Protein AF-A0A0D9V234-F1 (afdb_monomer)

Sequence (247 aa):
MKGPVEVTFLKTSDADDSDDDWCHWHWCPRREAVLCIGGDLALVDVTIPGDDLDTKPWFRQIAPLYRSHRLRAPLVVGLVALRGSAPHDWNMWRRARGLPRRRGNPIRCVAICIGGTHALVYQPEFYQSKYTGGALPFWKDNKLSPLRAFLANRRVTVACVGAREAAEKLAVEWGVDVARPAELTDLFARAFGKEAGVDAAKPLEEPERDRRPYLEKSDWKYAARDAYLCFEIAARCFQKLGVPVGN

Radius of gyration: 18.26 Å; Cα contacts (8 Å, |Δi|>4): 466; chains: 1; bounding box: 52×37×44 Å

Organism: NCBI:txid77586

Nearest PDB structures (foldseek):
  2fbv-assembly1_A  TM=6.750E-01  e=2.030E-06  Homo sapiens
  2e6m-assembly1_A  TM=6.463E-01  e=1.426E-05  Mus musculus
  1vk0-assembly1_C  TM=7.178E-01  e=1.064E-04  Arabidopsis thaliana
  6vdc-assembly1_A  TM=5.780E-01  e=9.534E-04  Mycolicibacterium smegmatis
  7r0t-assembly1_A  TM=4.017E-01  e=2.557E-02  Thermus phage TSP4

Mean predicted aligned error: 11.52 Å

Solvent-accessible surface area (backbone atoms only — not comparable to full-atom values): 13764 Å² total; per-residue (Å²): 141,92,60,70,73,47,73,48,69,58,82,60,97,84,67,83,89,68,93,70,81,94,82,78,94,83,80,56,74,66,41,50,26,40,37,34,39,41,96,87,70,45,60,28,45,31,39,37,47,58,48,60,79,52,45,53,63,54,56,58,71,51,44,62,59,49,64,73,32,45,78,88,26,30,25,50,25,3,41,28,76,41,41,27,47,47,55,78,49,63,38,97,88,49,73,29,86,52,64,23,75,42,87,88,32,47,76,54,34,39,13,41,10,57,49,93,35,43,29,39,43,47,62,79,66,57,45,48,95,69,46,81,78,62,55,57,43,50,43,93,84,58,58,56,60,66,58,32,56,51,40,46,28,70,25,34,34,40,20,14,82,60,17,65,64,53,33,54,47,32,32,53,28,69,70,26,50,54,56,33,59,33,44,41,42,60,44,39,18,71,40,68,78,42,84,46,61,78,64,82,60,69,73,69,73,70,68,78,76,54,56,59,68,67,87,50,76,68,52,52,53,51,32,42,52,51,2,41,50,29,20,55,54,46,51,53,24,35,54,64,63,72,41,62,71,46,120

Foldseek 3Di:
DDFDKDKAWPPPPPDDPDPDDDDDPDDDAWIWMWIDDGPPDATATETEHPALVSCVVVLVVCVVQLVPFDLQAAQEKFKDFFFFAQLVLPDVVRLSPDQRRDLQGAGQWMKIGRDDHYIYIDGFAADSVPPPGWATHGDPPRCCVSVQVVQLDSSYAYFDAVQVSVQVRCCTHVVHHRNHYDHLQVLLCVLPVDRPPPPVPPPPPSPPRPSHRDDDPVNSSVRNVRRNVRRVSNCNSCVSVVRNHGD

Secondary structure (DSSP, 8-state):
----EEEEE---TT-------S---S----EEEEEEETTTTEEEEEEE-SSGGGHHHHHHHHHHHHHH--TTSPEEEEEEEEE---GGG-BTTB---S-TT-TTSPEEEEEEEEETTEEEEE---B-GGG--SSS--B-TT---HHHHHHHT-TTEEEEETTHHHHHHHHHHHH----SSEEEHHHHHHHHHSS-------S----STT---SS--HHHHHHHHHHHHHHHHHHHHHHHHTTPPPB-

Structure (mmCIF, N/CA/C/O backbone):
data_AF-A0A0D9V234-F1
#
_entry.id   AF-A0A0D9V234-F1
#
loop_
_atom_site.group_PDB
_atom_site.id
_atom_site.type_symbol
_atom_site.label_atom_id
_atom_site.label_alt_id
_atom_site.label_comp_id
_atom_site.label_asym_id
_atom_site.label_entity_id
_atom_site.label_seq_id
_atom_site.pdbx_PDB_ins_code
_atom_site.Cartn_x
_atom_site.Cartn_y
_atom_site.Cartn_z
_atom_site.occupancy
_atom_site.B_iso_or_equiv
_atom_site.auth_seq_id
_atom_site.auth_comp_id
_atom_site.auth_asym_id
_atom_site.auth_atom_id
_atom_site.pdbx_PDB_model_num
ATOM 1 N N . MET A 1 1 ? -9.914 20.540 2.805 1.00 41.78 1 MET A N 1
ATOM 2 C CA . MET A 1 1 ? -8.564 20.344 3.378 1.00 41.78 1 MET A CA 1
ATOM 3 C C . MET A 1 1 ? -7.676 21.487 2.894 1.00 41.78 1 MET A C 1
ATOM 5 O O . MET A 1 1 ? -7.526 21.613 1.688 1.00 41.78 1 MET A O 1
ATOM 9 N N . LYS A 1 2 ? -7.194 22.372 3.780 1.00 30.30 2 LYS A N 1
ATOM 10 C CA . LYS A 1 2 ? -6.401 23.577 3.433 1.00 30.30 2 LYS A CA 1
ATOM 11 C C . LYS A 1 2 ? -5.277 23.833 4.460 1.00 30.30 2 LYS A C 1
ATOM 13 O O . LYS A 1 2 ? -5.183 24.922 5.007 1.00 30.30 2 LYS A O 1
ATOM 18 N N . GLY A 1 3 ? -4.480 22.816 4.780 1.00 41.16 3 GLY A N 1
ATOM 19 C CA . GLY A 1 3 ? -3.274 22.975 5.606 1.00 41.16 3 GLY A CA 1
ATOM 20 C C . GLY A 1 3 ? -2.029 22.595 4.800 1.00 41.16 3 GLY A C 1
ATOM 21 O O . GLY A 1 3 ? -2.148 21.705 3.950 1.00 41.16 3 GLY A O 1
ATOM 22 N N . PRO A 1 4 ? -0.874 23.252 5.009 1.00 53.59 4 PRO A N 1
ATOM 23 C CA . PRO A 1 4 ? 0.366 22.874 4.343 1.00 53.59 4 PRO A CA 1
ATOM 24 C C . PRO A 1 4 ? 0.799 21.464 4.773 1.00 53.59 4 PRO A C 1
ATOM 26 O O . PRO A 1 4 ? 0.558 21.031 5.900 1.00 53.59 4 PRO A O 1
ATOM 29 N N . VAL A 1 5 ? 1.382 20.728 3.829 1.00 55.56 5 VAL A N 1
ATOM 30 C CA . VAL A 1 5 ? 2.020 19.431 4.067 1.00 55.56 5 VAL A CA 1
ATOM 31 C C . VAL A 1 5 ? 3.514 19.693 4.047 1.00 55.56 5 VAL A C 1
ATOM 33 O O . VAL A 1 5 ? 4.051 20.072 3.005 1.00 55.56 5 VAL A O 1
ATOM 36 N N . GLU A 1 6 ? 4.172 19.507 5.181 1.00 59.06 6 GLU A N 1
ATOM 37 C CA . GLU A 1 6 ? 5.608 19.731 5.318 1.00 59.06 6 GLU A CA 1
ATOM 38 C C . GLU A 1 6 ? 6.310 18.388 5.469 1.00 59.06 6 GLU A C 1
ATOM 40 O O . GLU A 1 6 ? 5.803 17.474 6.110 1.00 59.06 6 GLU A O 1
ATOM 45 N N . VAL A 1 7 ? 7.463 18.228 4.823 1.00 54.78 7 VAL A N 1
ATOM 46 C CA . VAL A 1 7 ? 8.253 16.999 4.941 1.00 54.78 7 VAL A CA 1
ATOM 47 C C . VAL A 1 7 ? 9.680 17.371 5.221 1.00 54.78 7 VAL A C 1
ATOM 49 O O . VAL A 1 7 ? 10.337 17.975 4.368 1.00 54.78 7 VAL A O 1
ATOM 52 N N . THR A 1 8 ? 10.139 16.931 6.379 1.00 59.41 8 THR A N 1
ATOM 53 C CA . THR A 1 8 ? 11.499 17.117 6.849 1.00 59.41 8 THR A CA 1
ATOM 54 C C . THR A 1 8 ? 12.220 15.790 6.696 1.00 59.41 8 THR A C 1
ATOM 56 O O . THR A 1 8 ? 11.860 14.796 7.323 1.00 59.41 8 THR A O 1
ATOM 59 N N . PHE A 1 9 ? 13.224 15.746 5.827 1.00 58.31 9 PHE A N 1
ATOM 60 C CA . PHE A 1 9 ? 14.118 14.594 5.764 1.00 58.31 9 PHE A CA 1
ATOM 61 C C . PHE A 1 9 ? 15.033 14.640 6.983 1.00 58.31 9 PHE A C 1
ATOM 63 O O . PHE A 1 9 ? 15.602 15.692 7.281 1.00 58.31 9 PHE A O 1
ATOM 70 N N . LEU A 1 10 ? 15.168 13.524 7.695 1.00 53.34 10 LEU A N 1
ATOM 71 C CA . LEU A 1 10 ? 16.152 13.443 8.763 1.00 53.34 10 LEU A CA 1
ATOM 72 C C . LEU A 1 10 ? 17.533 13.458 8.103 1.00 53.34 10 LEU A C 1
ATOM 74 O O . LEU A 1 10 ? 17.795 12.670 7.192 1.00 53.34 10 LEU A O 1
ATOM 78 N N . LYS A 1 11 ? 18.407 14.375 8.535 1.00 47.06 11 LYS A N 1
ATOM 79 C CA . LYS A 1 11 ? 19.819 14.339 8.147 1.00 47.06 11 LYS A CA 1
ATOM 80 C C . LYS A 1 11 ? 20.405 13.031 8.666 1.00 47.06 11 LYS A C 1
ATOM 82 O O . LYS A 1 11 ? 20.672 12.896 9.856 1.00 47.06 11 LYS A O 1
ATOM 87 N N . THR A 1 12 ? 20.599 12.064 7.777 1.00 44.38 12 THR A N 1
ATOM 88 C CA . THR A 1 12 ? 21.568 10.996 8.014 1.00 44.38 12 THR A CA 1
ATOM 89 C C . THR A 1 12 ? 22.931 11.669 8.080 1.00 44.38 12 THR A C 1
ATOM 91 O O . THR A 1 12 ? 23.263 12.429 7.174 1.00 44.38 12 THR A O 1
ATOM 94 N N . SER A 1 13 ? 23.679 11.432 9.153 1.00 41.62 13 SER A N 1
AT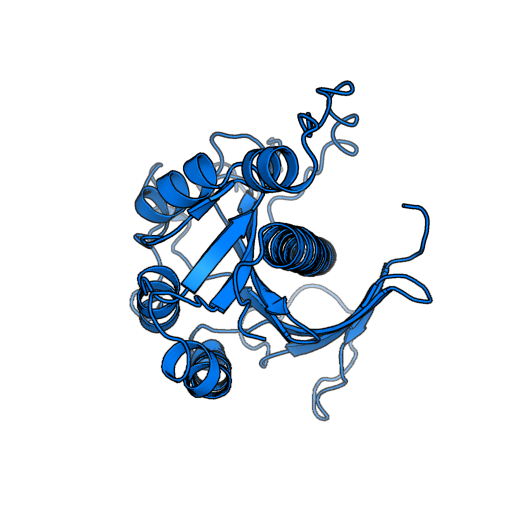OM 95 C CA . SER A 1 13 ? 24.895 12.151 9.566 1.00 41.62 13 SER A CA 1
ATOM 96 C C . SER A 1 13 ? 26.051 12.211 8.557 1.00 41.62 13 SER A C 1
ATOM 98 O O . SER A 1 13 ? 27.073 12.791 8.890 1.00 41.62 13 SER A O 1
ATOM 100 N N . ASP A 1 14 ? 25.904 11.682 7.341 1.00 42.94 14 ASP A N 1
ATOM 101 C CA . ASP A 1 14 ? 26.999 11.502 6.381 1.00 42.94 14 ASP A CA 1
ATOM 102 C C . ASP A 1 14 ? 26.618 11.837 4.922 1.00 42.94 14 ASP A C 1
ATOM 104 O O . ASP A 1 14 ? 27.239 11.333 3.989 1.00 42.94 14 ASP A O 1
ATOM 108 N N . ALA A 1 15 ? 25.588 12.656 4.683 1.00 45.19 15 ALA A N 1
ATOM 109 C CA . ALA A 1 15 ? 25.256 13.120 3.331 1.00 45.19 15 ALA A CA 1
ATOM 110 C C . ALA A 1 15 ? 25.407 14.643 3.238 1.00 45.19 15 ALA A C 1
ATOM 112 O O . ALA A 1 15 ? 24.549 15.379 3.725 1.00 45.19 15 ALA A O 1
ATOM 113 N N . ASP A 1 16 ? 26.510 15.086 2.630 1.00 38.22 16 ASP A N 1
ATOM 114 C CA . ASP A 1 16 ? 26.761 16.483 2.274 1.00 38.22 16 ASP A CA 1
ATOM 115 C C . ASP A 1 16 ? 25.589 17.060 1.462 1.00 38.22 16 ASP A C 1
ATOM 117 O O . ASP A 1 16 ? 25.159 16.497 0.451 1.00 38.22 16 ASP A O 1
ATOM 121 N N . ASP A 1 17 ? 25.081 18.203 1.926 1.00 41.44 17 ASP A N 1
ATOM 122 C CA . ASP A 1 17 ? 24.087 19.037 1.249 1.00 41.44 17 ASP A CA 1
ATOM 123 C C . ASP A 1 17 ? 24.755 19.786 0.079 1.00 41.44 17 ASP A C 1
ATOM 125 O O . ASP A 1 17 ? 24.967 20.997 0.146 1.00 41.44 17 ASP A O 1
ATOM 129 N N . SER A 1 18 ? 25.110 19.092 -1.004 1.00 40.00 18 SER A N 1
ATOM 130 C CA . SER A 1 18 ? 25.348 19.775 -2.279 1.00 40.00 18 SER A CA 1
ATOM 131 C C . SER A 1 18 ? 24.066 19.745 -3.108 1.00 40.00 18 SER A C 1
ATOM 133 O O . SER A 1 18 ? 23.728 18.731 -3.721 1.00 40.00 18 SER A O 1
ATOM 135 N N . ASP A 1 19 ? 23.373 20.882 -3.145 1.00 41.53 19 ASP A N 1
ATOM 136 C CA . ASP A 1 19 ? 22.251 21.190 -4.048 1.00 41.53 19 ASP A CA 1
ATOM 137 C C . ASP A 1 19 ? 22.680 21.308 -5.536 1.00 41.53 19 ASP A C 1
ATOM 139 O O . ASP A 1 19 ? 21.904 21.759 -6.378 1.00 41.53 19 ASP A O 1
ATOM 143 N N . ASP A 1 20 ? 23.885 20.846 -5.888 1.00 35.97 20 ASP A N 1
ATOM 144 C CA . ASP A 1 20 ? 24.448 20.900 -7.235 1.00 35.97 20 ASP A CA 1
ATOM 145 C C . ASP A 1 20 ? 24.294 19.564 -7.990 1.00 35.97 20 ASP A C 1
ATOM 147 O O . ASP A 1 20 ? 24.961 18.562 -7.739 1.00 35.97 20 ASP A O 1
ATOM 151 N N . ASP A 1 21 ? 23.358 19.586 -8.936 1.00 40.69 21 ASP A N 1
ATOM 152 C CA . ASP A 1 21 ? 23.574 19.287 -10.354 1.00 40.69 21 ASP A CA 1
ATOM 153 C C . ASP A 1 21 ? 24.344 17.992 -10.780 1.00 40.69 21 ASP A C 1
ATOM 155 O O . ASP A 1 21 ? 25.563 17.850 -10.726 1.00 40.69 21 ASP A O 1
ATOM 159 N N . TRP A 1 22 ? 23.572 17.092 -11.405 1.00 32.69 22 TRP A N 1
ATOM 160 C CA . TRP A 1 22 ? 23.912 16.206 -12.542 1.00 32.69 22 TRP A CA 1
ATOM 161 C C . TRP A 1 22 ? 24.705 14.893 -12.427 1.00 32.69 22 TRP A C 1
ATOM 163 O O . TRP A 1 22 ? 24.620 14.136 -13.396 1.00 32.69 22 TRP A O 1
ATOM 173 N N . CYS A 1 23 ? 25.356 14.491 -11.331 1.00 31.52 23 CYS A N 1
ATOM 174 C CA . CYS A 1 23 ? 26.174 13.254 -11.368 1.00 31.52 23 CYS A CA 1
ATOM 175 C C . CYS A 1 23 ? 26.194 12.407 -10.076 1.00 31.52 23 CYS A C 1
ATOM 177 O O . CYS A 1 23 ? 27.249 12.242 -9.482 1.00 31.52 23 CYS A O 1
ATOM 179 N N . HIS A 1 24 ? 25.086 11.769 -9.671 1.00 28.17 24 HIS A N 1
ATOM 180 C CA . HIS A 1 24 ? 25.124 10.698 -8.647 1.00 28.17 24 HIS A CA 1
ATOM 181 C C . HIS A 1 24 ? 24.126 9.559 -8.919 1.00 28.17 24 HIS A C 1
ATOM 183 O O . HIS A 1 24 ? 23.305 9.175 -8.088 1.00 28.17 24 HIS A O 1
ATOM 189 N N . TRP A 1 25 ? 24.220 8.961 -10.105 1.00 33.44 25 TRP A N 1
ATOM 190 C CA . TRP A 1 25 ? 23.730 7.600 -10.317 1.00 33.44 25 TRP A CA 1
ATOM 191 C C . TRP A 1 25 ? 24.673 6.645 -9.571 1.00 33.44 25 TRP A C 1
ATOM 193 O O . TRP A 1 25 ? 25.708 6.313 -10.134 1.00 33.44 25 TRP A O 1
ATOM 203 N N . HIS A 1 26 ? 24.399 6.292 -8.303 1.00 33.06 26 HIS A N 1
ATOM 204 C CA . HIS A 1 26 ? 24.561 4.908 -7.804 1.00 33.06 26 HIS A CA 1
ATOM 205 C C . HIS A 1 26 ? 24.398 4.658 -6.299 1.00 33.06 26 HIS A C 1
ATOM 207 O O . HIS A 1 26 ? 24.274 3.493 -5.943 1.00 33.06 26 HIS A O 1
ATOM 213 N N . TRP A 1 27 ? 24.365 5.644 -5.405 1.00 32.56 27 TRP A N 1
ATOM 214 C CA . TRP A 1 27 ? 24.265 5.345 -3.968 1.00 32.56 27 TRP A CA 1
ATOM 215 C C . TRP A 1 27 ? 23.450 6.416 -3.246 1.00 32.56 27 TRP A C 1
ATOM 217 O O . TRP A 1 27 ? 23.939 7.507 -2.974 1.00 32.56 27 TRP A O 1
ATOM 227 N N . CYS A 1 28 ? 22.190 6.114 -2.940 1.00 40.59 28 CYS A N 1
ATOM 228 C CA . CYS A 1 2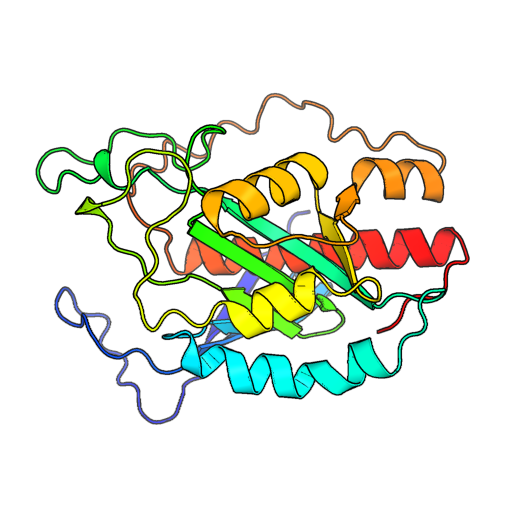8 ? 21.418 6.870 -1.959 1.00 40.59 28 CYS A CA 1
ATOM 229 C C . CYS A 1 28 ? 21.124 5.929 -0.786 1.00 40.59 28 CYS A C 1
ATOM 231 O O . CYS A 1 28 ? 20.436 4.935 -1.006 1.00 40.59 28 CYS A O 1
ATOM 233 N N . PRO A 1 29 ? 21.620 6.195 0.436 1.00 49.53 29 PRO A N 1
ATOM 234 C CA . PRO A 1 29 ? 21.228 5.405 1.596 1.00 49.53 29 PRO A CA 1
ATOM 235 C C . PRO A 1 29 ? 19.719 5.540 1.842 1.00 49.53 29 PRO A C 1
ATOM 237 O O . PRO A 1 29 ? 19.111 6.549 1.467 1.00 49.53 29 PRO A O 1
ATOM 240 N N . ARG A 1 30 ? 19.123 4.530 2.493 1.00 54.44 30 ARG A N 1
ATOM 241 C CA . ARG A 1 30 ? 17.760 4.575 3.047 1.00 54.44 30 ARG A CA 1
ATOM 242 C C . ARG A 1 30 ? 17.488 5.952 3.659 1.00 54.44 30 ARG A C 1
ATOM 244 O O . ARG A 1 30 ? 18.174 6.356 4.596 1.00 54.44 30 ARG A O 1
ATOM 251 N N . ARG A 1 31 ? 16.476 6.658 3.150 1.00 65.19 31 ARG A N 1
ATOM 252 C CA . ARG A 1 31 ? 16.058 7.955 3.692 1.00 65.19 31 ARG A CA 1
ATOM 253 C C . ARG A 1 31 ? 14.886 7.757 4.636 1.00 65.19 31 ARG A C 1
ATOM 255 O O . ARG A 1 31 ? 13.866 7.182 4.255 1.00 65.19 31 ARG A O 1
ATOM 262 N N . GLU A 1 32 ? 15.041 8.253 5.853 1.00 68.19 32 GLU A N 1
ATOM 263 C CA . GLU A 1 32 ? 13.957 8.389 6.820 1.00 68.19 32 GLU A CA 1
ATOM 264 C C . GLU A 1 32 ? 13.527 9.862 6.827 1.00 68.19 32 GLU A C 1
ATOM 266 O O . GLU A 1 32 ? 14.352 10.775 6.909 1.00 68.19 32 GLU A O 1
ATOM 271 N N . ALA A 1 33 ? 12.237 10.108 6.635 1.00 66.25 33 ALA A N 1
ATOM 272 C CA . ALA A 1 33 ? 11.672 11.449 6.589 1.00 66.25 33 ALA A CA 1
ATOM 273 C C . ALA A 1 33 ? 10.451 11.522 7.488 1.00 66.25 33 ALA A C 1
ATOM 275 O O . ALA A 1 33 ? 9.666 10.586 7.522 1.00 66.25 33 ALA A O 1
ATOM 276 N N . VAL A 1 34 ? 10.253 12.649 8.155 1.00 70.62 34 VAL A N 1
ATOM 277 C CA . VAL A 1 34 ? 9.032 12.916 8.907 1.00 70.62 34 VAL A CA 1
ATOM 278 C C . VAL A 1 34 ? 8.121 13.771 8.035 1.00 70.62 34 VAL A C 1
ATOM 280 O O . VAL A 1 34 ? 8.478 14.876 7.620 1.00 70.62 34 VAL A O 1
ATOM 283 N N . LEU A 1 35 ? 6.950 13.234 7.712 1.00 71.31 35 LEU A N 1
ATOM 284 C CA . LEU A 1 35 ? 5.870 13.908 7.009 1.00 71.31 35 LEU A CA 1
ATOM 285 C C . LEU A 1 35 ? 4.904 14.499 8.040 1.00 71.31 35 LEU A C 1
ATOM 287 O O . LEU A 1 35 ? 4.198 13.769 8.733 1.00 71.31 35 LEU A O 1
ATOM 291 N N . CYS A 1 36 ? 4.867 15.825 8.105 1.00 67.75 36 CYS A N 1
ATOM 292 C CA . CYS A 1 36 ? 3.910 16.607 8.870 1.00 67.75 36 CYS A CA 1
ATOM 293 C C . CYS A 1 36 ? 2.681 16.870 7.996 1.00 67.75 36 CYS A C 1
ATOM 295 O O . CYS A 1 36 ? 2.734 17.584 6.987 1.00 67.75 36 CYS A O 1
ATOM 297 N N . ILE A 1 37 ? 1.553 16.280 8.369 1.00 68.50 37 ILE A N 1
ATOM 298 C CA . ILE A 1 37 ? 0.280 16.474 7.684 1.00 68.50 37 ILE A CA 1
ATOM 299 C C . ILE A 1 37 ? -0.509 17.465 8.526 1.00 68.50 37 ILE A C 1
ATOM 301 O O . ILE A 1 37 ? -0.933 17.094 9.611 1.00 68.50 37 ILE A O 1
ATOM 305 N N . GLY A 1 38 ? -0.709 18.696 8.034 1.00 64.81 38 GLY A N 1
ATOM 306 C CA . GLY A 1 38 ? -1.459 19.749 8.734 1.00 64.81 38 GLY A CA 1
ATOM 307 C C . GLY A 1 38 ? -0.902 20.123 10.119 1.00 64.81 38 GLY A C 1
ATOM 308 O O . GLY A 1 38 ? 0.056 19.532 10.598 1.00 64.81 38 GLY A O 1
ATOM 309 N N . GLY A 1 39 ? -1.511 21.117 10.776 1.00 58.88 39 GLY A N 1
ATOM 310 C CA . GLY A 1 39 ? -1.114 21.514 12.138 1.00 58.88 39 GLY A CA 1
ATOM 311 C C . GLY A 1 39 ? -1.494 20.488 13.216 1.00 58.88 39 GLY A C 1
ATOM 312 O O . GLY A 1 39 ? -0.733 20.285 14.152 1.00 58.88 39 GLY A O 1
ATOM 313 N N . ASP A 1 40 ? -2.626 19.795 13.033 1.00 58.06 40 ASP A N 1
ATOM 314 C CA . ASP A 1 40 ? -3.232 18.918 14.052 1.00 58.06 40 ASP A CA 1
ATOM 315 C C . ASP A 1 40 ? -3.398 17.454 13.592 1.00 58.06 40 ASP A C 1
ATOM 317 O O . ASP A 1 40 ? -4.078 16.669 14.250 1.00 58.06 40 ASP A O 1
ATOM 321 N N . LEU A 1 41 ? -2.887 17.093 12.408 1.00 59.41 41 LEU A N 1
ATOM 322 C CA . LEU A 1 41 ? -3.310 15.877 11.700 1.00 59.41 41 LEU A CA 1
ATOM 323 C C . LEU A 1 41 ? -2.385 14.679 11.981 1.00 59.41 41 LEU A C 1
ATOM 325 O O . LEU A 1 41 ? -2.889 13.691 12.504 1.00 59.41 41 LEU A O 1
ATOM 329 N N . ALA A 1 42 ? -1.078 14.739 11.677 1.00 69.62 42 ALA A N 1
ATOM 330 C CA . ALA A 1 42 ? -0.114 13.702 12.097 1.00 69.62 42 ALA A CA 1
ATOM 331 C C . ALA A 1 42 ? 1.356 14.010 11.765 1.00 69.62 42 ALA A C 1
ATOM 333 O O . ALA A 1 42 ? 1.652 14.711 10.795 1.00 69.62 42 ALA A O 1
ATOM 334 N N . LEU A 1 43 ? 2.259 13.369 12.518 1.00 76.19 43 LEU A N 1
ATOM 335 C CA . LEU A 1 43 ? 3.652 13.118 12.139 1.00 76.19 43 LEU A CA 1
ATOM 336 C C . LEU A 1 43 ? 3.779 11.677 11.631 1.00 76.19 43 LEU A C 1
ATOM 338 O O . LEU A 1 43 ? 3.358 10.743 12.311 1.00 76.19 43 LEU A O 1
ATOM 342 N N . VAL A 1 44 ? 4.352 11.494 10.443 1.00 77.31 44 VAL A N 1
ATOM 343 C CA . VAL A 1 44 ? 4.526 10.177 9.817 1.00 77.31 44 VAL A CA 1
ATOM 344 C C . VAL A 1 44 ? 5.991 9.964 9.444 1.00 77.31 44 VAL A C 1
ATOM 346 O O . VAL A 1 44 ? 6.504 10.633 8.557 1.00 77.31 44 VAL A O 1
ATOM 349 N N . ASP A 1 45 ? 6.641 8.998 10.075 1.00 81.06 45 ASP A N 1
ATOM 350 C CA . ASP A 1 45 ? 7.916 8.408 9.685 1.00 81.06 45 ASP A CA 1
ATOM 351 C C . ASP A 1 45 ? 7.766 7.652 8.357 1.00 81.06 45 ASP A C 1
ATOM 353 O O . ASP A 1 45 ? 7.154 6.585 8.243 1.00 81.06 45 ASP A O 1
ATOM 357 N N . VAL A 1 46 ? 8.344 8.228 7.314 1.00 79.25 46 VAL A N 1
ATOM 358 C CA . VAL A 1 46 ? 8.373 7.715 5.953 1.00 79.25 46 VAL A CA 1
ATOM 359 C C . VAL A 1 46 ? 9.741 7.104 5.688 1.00 79.25 46 VAL A C 1
ATOM 361 O O . VAL A 1 46 ? 10.759 7.794 5.677 1.00 79.25 46 VAL A O 1
ATOM 364 N N . THR A 1 47 ? 9.764 5.804 5.412 1.00 81.31 47 THR A N 1
ATOM 365 C CA . THR A 1 47 ? 10.937 5.128 4.858 1.00 81.31 47 THR A CA 1
ATOM 366 C C . THR A 1 47 ? 10.888 5.182 3.333 1.00 81.31 47 THR A C 1
ATOM 368 O O . THR A 1 47 ? 9.937 4.689 2.720 1.00 81.31 47 THR A O 1
ATOM 371 N N . ILE A 1 48 ? 11.935 5.738 2.724 1.00 78.81 48 ILE A N 1
ATOM 372 C CA . ILE A 1 48 ? 12.175 5.722 1.278 1.00 78.81 48 ILE A CA 1
ATOM 373 C C . ILE A 1 48 ? 13.469 4.924 1.042 1.00 78.81 48 ILE A C 1
ATOM 375 O O . ILE A 1 48 ? 14.562 5.444 1.287 1.00 78.81 48 ILE A O 1
ATOM 379 N N . PRO A 1 49 ? 13.364 3.643 0.657 1.00 69.56 49 PRO A N 1
ATOM 380 C CA . PRO A 1 49 ? 14.514 2.789 0.408 1.00 69.56 49 PRO A CA 1
ATOM 381 C C . PRO A 1 49 ? 15.256 3.261 -0.850 1.00 69.56 49 PRO A C 1
ATOM 383 O O . PRO A 1 49 ? 14.617 3.642 -1.832 1.00 69.56 49 PRO A O 1
ATOM 386 N N . GLY A 1 50 ? 16.591 3.247 -0.807 1.00 63.03 50 GLY A N 1
ATOM 387 C CA . GLY A 1 50 ? 17.422 3.498 -1.986 1.00 63.03 50 GLY A CA 1
ATOM 388 C C . GLY A 1 50 ? 17.547 2.256 -2.866 1.00 63.03 50 GLY A C 1
ATOM 389 O O . GLY A 1 50 ? 17.591 2.375 -4.084 1.00 63.03 50 GLY A O 1
ATOM 390 N N . ASP A 1 51 ? 17.527 1.079 -2.239 1.00 64.38 51 ASP A N 1
ATOM 391 C CA . ASP A 1 51 ? 17.468 -0.235 -2.883 1.00 64.38 51 ASP A CA 1
ATOM 392 C C . ASP A 1 51 ? 16.520 -1.173 -2.111 1.00 64.38 51 ASP A C 1
ATOM 394 O O . ASP A 1 51 ? 16.186 -0.972 -0.941 1.00 64.38 51 ASP A O 1
ATOM 398 N N . ASP A 1 52 ? 16.101 -2.262 -2.738 1.00 66.31 52 ASP A N 1
ATOM 399 C CA . ASP A 1 52 ? 15.260 -3.294 -2.148 1.00 66.31 52 ASP A CA 1
ATOM 400 C C . ASP A 1 52 ? 15.831 -3.897 -0.867 1.00 66.31 52 ASP A C 1
ATOM 402 O O . ASP A 1 52 ? 15.072 -4.345 0.000 1.00 66.31 52 ASP A O 1
ATOM 406 N N . LEU A 1 53 ? 17.158 -3.932 -0.716 1.00 64.38 53 LEU A N 1
ATOM 407 C CA . LEU A 1 53 ? 17.794 -4.395 0.515 1.00 64.38 53 LEU A CA 1
ATOM 408 C C . LEU A 1 53 ? 17.386 -3.550 1.731 1.00 64.38 53 LEU A C 1
ATOM 410 O O . LEU A 1 53 ? 17.234 -4.114 2.822 1.00 64.38 53 LEU A O 1
ATOM 414 N N . ASP A 1 54 ? 17.086 -2.267 1.526 1.00 69.81 54 ASP A N 1
ATOM 415 C CA . ASP A 1 54 ? 16.649 -1.328 2.562 1.00 69.81 54 ASP A CA 1
ATOM 416 C C . ASP A 1 54 ? 15.201 -1.559 3.009 1.00 69.81 54 ASP A C 1
ATOM 418 O O . ASP A 1 54 ? 14.777 -1.058 4.052 1.00 69.81 54 ASP A O 1
ATOM 422 N N . THR A 1 55 ? 14.424 -2.354 2.264 1.00 74.44 55 THR A N 1
ATOM 423 C CA . THR A 1 55 ? 13.046 -2.695 2.652 1.00 74.44 55 THR A CA 1
ATOM 424 C C . THR A 1 55 ? 12.994 -3.774 3.730 1.00 74.44 55 THR A C 1
ATOM 426 O O . THR A 1 55 ? 12.042 -3.838 4.511 1.00 74.44 55 THR A O 1
ATOM 429 N N . LYS A 1 56 ? 14.017 -4.637 3.819 1.00 77.69 56 LYS A N 1
ATOM 430 C CA . LYS A 1 56 ? 14.018 -5.773 4.755 1.00 77.69 56 LYS A CA 1
ATOM 431 C C . LYS A 1 56 ? 13.929 -5.341 6.221 1.00 77.69 56 LYS A C 1
ATOM 433 O O . LYS A 1 56 ? 13.147 -5.966 6.939 1.00 77.69 56 LYS A O 1
ATOM 438 N N . PRO A 1 57 ? 14.691 -4.336 6.703 1.00 78.31 57 PRO A N 1
ATOM 439 C CA . PRO A 1 57 ? 14.542 -3.835 8.067 1.00 78.31 57 PRO A CA 1
ATOM 440 C C . PRO A 1 57 ? 13.119 -3.357 8.354 1.00 78.31 57 PRO A C 1
ATOM 442 O O . PRO A 1 57 ? 12.553 -3.748 9.371 1.00 78.31 57 PRO A O 1
ATOM 445 N N . TRP A 1 58 ? 12.509 -2.621 7.421 1.00 83.50 58 TRP A N 1
ATOM 446 C CA . TRP A 1 58 ? 11.141 -2.128 7.567 1.00 83.50 58 TRP A CA 1
ATOM 447 C C . TRP A 1 58 ? 10.134 -3.281 7.697 1.00 83.50 58 TRP A C 1
ATOM 449 O O . TRP A 1 58 ? 9.403 -3.364 8.682 1.00 83.50 58 TRP A O 1
ATOM 459 N N . PHE A 1 59 ? 10.171 -4.263 6.786 1.00 84.38 59 PHE A N 1
ATOM 460 C CA . PHE A 1 59 ? 9.290 -5.437 6.860 1.00 84.38 59 PHE A CA 1
ATOM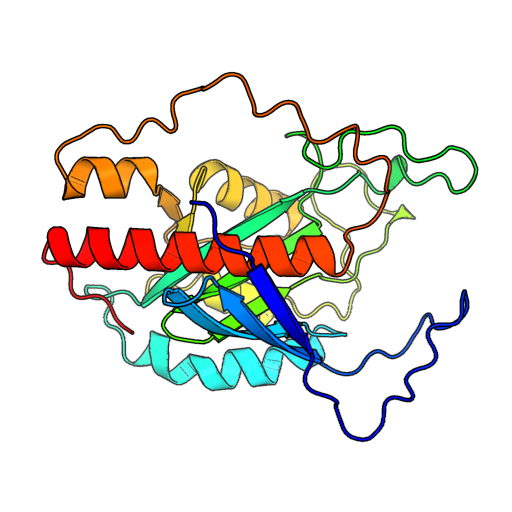 461 C C . PHE A 1 59 ? 9.517 -6.294 8.112 1.00 84.38 59 PHE A C 1
ATOM 463 O O . PHE A 1 59 ? 8.574 -6.916 8.605 1.00 84.38 59 PHE A O 1
ATOM 470 N N . ARG A 1 60 ? 10.746 -6.340 8.646 1.00 83.56 60 ARG A N 1
ATOM 471 C CA . ARG A 1 60 ? 11.039 -7.004 9.927 1.00 83.56 60 ARG A CA 1
ATOM 472 C C . ARG A 1 60 ? 10.423 -6.258 11.107 1.00 83.56 60 ARG A C 1
ATOM 474 O O . ARG A 1 60 ? 9.878 -6.923 11.981 1.00 83.56 60 ARG A O 1
ATOM 481 N N . GLN A 1 61 ? 10.485 -4.926 11.121 1.00 81.25 61 GLN A N 1
ATOM 482 C CA . GLN A 1 61 ? 9.909 -4.098 12.187 1.00 81.25 61 GLN A CA 1
ATOM 483 C C . GLN A 1 61 ? 8.389 -4.255 12.273 1.00 81.25 61 GLN A C 1
ATOM 485 O O . GLN A 1 61 ? 7.851 -4.384 13.367 1.00 81.25 61 GLN A O 1
ATOM 490 N N . ILE A 1 62 ? 7.702 -4.332 11.131 1.00 81.25 62 ILE A N 1
ATOM 491 C CA . ILE A 1 62 ? 6.236 -4.454 11.094 1.00 81.25 62 ILE A CA 1
ATOM 492 C C . ILE A 1 62 ? 5.743 -5.908 11.184 1.00 81.25 62 ILE A C 1
ATOM 494 O O . ILE A 1 62 ? 4.548 -6.154 11.345 1.00 81.25 62 ILE A O 1
ATOM 498 N N . ALA A 1 63 ? 6.640 -6.898 11.076 1.00 80.25 63 ALA A N 1
ATOM 499 C CA . ALA A 1 63 ? 6.286 -8.317 11.126 1.00 80.25 63 ALA A CA 1
ATOM 500 C C . ALA A 1 63 ? 5.505 -8.738 12.383 1.00 80.25 63 ALA A C 1
ATOM 502 O O . ALA A 1 63 ? 4.564 -9.526 12.247 1.00 80.25 63 ALA A O 1
ATOM 503 N N . PRO A 1 64 ? 5.839 -8.255 13.595 1.00 78.50 64 PRO A N 1
ATOM 504 C CA . PRO A 1 64 ? 5.062 -8.546 14.794 1.00 78.50 64 PRO A CA 1
ATOM 505 C C . PRO A 1 64 ? 3.615 -8.046 14.710 1.00 78.50 64 PRO A C 1
ATOM 507 O O . PRO A 1 64 ? 2.728 -8.754 15.186 1.00 78.50 64 PRO A O 1
ATOM 510 N N . LEU A 1 65 ? 3.373 -6.901 14.054 1.00 73.75 65 LEU A N 1
ATOM 511 C CA . LEU A 1 65 ? 2.053 -6.268 13.959 1.00 73.75 65 LEU A CA 1
ATOM 512 C C . LEU A 1 65 ? 1.061 -7.204 13.264 1.00 73.75 65 LEU A C 1
ATOM 514 O O . LEU A 1 65 ? 0.128 -7.699 13.877 1.00 73.75 65 LEU A O 1
ATOM 518 N N . TYR A 1 66 ? 1.293 -7.604 12.014 1.00 71.06 66 TYR A N 1
ATOM 519 C CA . TYR A 1 66 ? 0.339 -8.492 11.326 1.00 71.06 66 TYR A CA 1
ATOM 520 C C . TYR A 1 66 ? 0.397 -9.967 11.775 1.00 71.06 66 TYR A C 1
ATOM 522 O O . TYR A 1 66 ? -0.483 -10.756 11.412 1.00 71.06 66 TYR A O 1
ATOM 530 N N . ARG A 1 67 ? 1.414 -10.384 12.548 1.00 70.50 67 ARG A N 1
ATOM 531 C CA . ARG A 1 67 ? 1.465 -11.731 13.151 1.00 70.50 67 ARG A CA 1
ATOM 532 C C . ARG A 1 67 ? 0.549 -11.857 14.363 1.00 70.50 67 ARG A C 1
ATOM 534 O O . ARG A 1 67 ? -0.039 -12.927 14.533 1.00 70.50 67 ARG A O 1
ATOM 541 N N . SER A 1 68 ? 0.424 -10.800 15.165 1.00 66.06 68 SER A N 1
ATOM 542 C CA . SER A 1 68 ? -0.467 -10.757 16.330 1.00 66.06 68 SER A CA 1
ATOM 543 C C . SER A 1 68 ? -1.945 -10.669 15.920 1.00 66.06 68 SER A C 1
ATOM 545 O O . SER A 1 68 ? -2.824 -11.148 16.643 1.00 66.06 68 SER A O 1
ATOM 547 N N . HIS A 1 69 ? -2.225 -10.151 14.720 1.00 63.56 69 HIS A N 1
ATOM 548 C CA . HIS A 1 69 ? -3.579 -10.055 14.187 1.00 63.56 69 HIS A CA 1
ATOM 549 C C . HIS A 1 69 ? -4.173 -11.400 13.759 1.00 63.56 69 HIS A C 1
ATOM 551 O O . HIS A 1 69 ? -3.561 -12.238 13.086 1.00 63.56 69 HIS A O 1
ATOM 557 N N . ARG A 1 70 ? -5.434 -11.602 14.153 1.00 62.53 70 ARG A N 1
ATOM 558 C 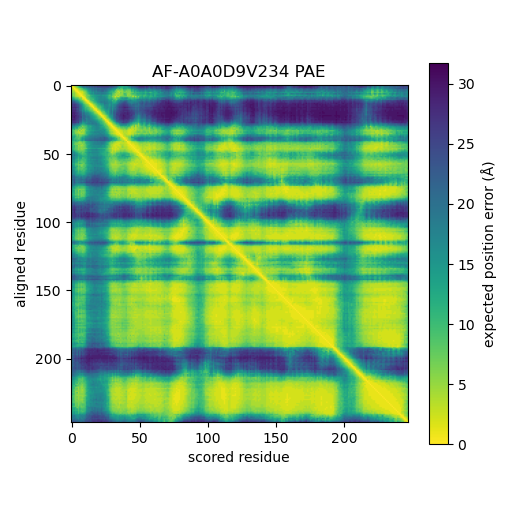CA . ARG A 1 70 ? -6.253 -12.758 13.769 1.00 62.53 70 ARG A CA 1
ATOM 559 C C . ARG A 1 70 ? -6.935 -12.470 12.432 1.00 62.53 70 ARG A C 1
ATOM 561 O O . ARG A 1 70 ? -7.225 -11.326 12.111 1.00 62.53 70 ARG A O 1
ATOM 568 N N . LEU A 1 71 ? -7.320 -13.511 11.690 1.00 59.41 71 LEU A N 1
ATOM 569 C CA . LEU A 1 71 ? -8.070 -13.361 10.426 1.00 59.41 71 LEU A CA 1
ATOM 570 C C . LEU A 1 71 ? -9.369 -12.534 10.567 1.00 59.41 71 LEU A C 1
ATOM 572 O O . LEU A 1 71 ? -9.812 -11.911 9.602 1.00 59.41 71 LEU A O 1
ATOM 576 N N . ARG A 1 72 ? -9.960 -12.522 11.771 1.00 57.50 72 ARG A N 1
ATOM 577 C CA . ARG A 1 72 ? -11.180 -11.776 12.126 1.00 57.50 72 ARG A CA 1
ATOM 578 C C . ARG A 1 72 ? -10.931 -10.331 12.601 1.00 57.50 72 ARG A C 1
ATOM 580 O O . ARG A 1 72 ? -11.899 -9.614 12.805 1.00 57.50 72 ARG A O 1
ATOM 587 N N . ALA A 1 73 ? -9.674 -9.923 12.772 1.00 65.38 73 ALA A N 1
ATOM 588 C CA . ALA A 1 73 ? -9.258 -8.577 13.173 1.00 65.38 73 ALA A CA 1
ATOM 589 C C . ALA A 1 73 ? -8.004 -8.194 12.368 1.00 65.38 73 ALA A C 1
ATOM 591 O O . ALA A 1 73 ? -6.899 -8.225 12.916 1.00 65.38 73 ALA A O 1
ATOM 592 N N . PRO A 1 74 ? -8.144 -8.006 11.042 1.00 69.94 74 PRO A N 1
ATOM 593 C CA . PRO A 1 74 ? -7.001 -7.798 10.167 1.00 69.94 74 PRO A CA 1
ATOM 594 C C . PRO A 1 74 ? -6.304 -6.465 10.462 1.00 69.94 74 PRO A C 1
ATOM 596 O O . PRO A 1 74 ? -6.948 -5.488 10.840 1.00 69.94 74 PRO A O 1
ATOM 599 N N . LEU A 1 75 ? -4.993 -6.431 10.220 1.00 83.69 75 LEU A N 1
ATOM 600 C CA . LEU A 1 75 ? -4.232 -5.188 10.139 1.00 83.69 75 LEU A CA 1
ATOM 601 C C . LEU A 1 75 ? -4.755 -4.389 8.945 1.00 83.69 75 LEU A C 1
ATOM 603 O O . LEU A 1 75 ? -4.829 -4.930 7.839 1.00 83.69 75 LEU A O 1
ATOM 607 N N . VAL A 1 76 ? -5.116 -3.130 9.157 1.00 87.88 76 VAL A N 1
ATOM 608 C CA . VAL A 1 76 ? -5.549 -2.239 8.077 1.00 87.88 76 VAL A CA 1
ATOM 609 C C . VAL A 1 76 ? -4.356 -1.410 7.640 1.00 87.88 76 VAL A C 1
ATOM 611 O O . VAL A 1 76 ? -3.653 -0.847 8.471 1.00 87.88 76 VAL A O 1
ATOM 614 N N . VAL A 1 77 ? -4.127 -1.336 6.333 1.00 91.44 77 VAL A N 1
ATOM 615 C CA . VAL A 1 77 ? -3.080 -0.496 5.752 1.00 91.44 77 VAL A CA 1
ATOM 616 C C . VAL A 1 77 ? -3.660 0.356 4.643 1.00 91.44 77 VAL A C 1
ATOM 618 O O . VAL A 1 77 ? -4.514 -0.102 3.888 1.00 91.44 77 VAL A O 1
ATOM 621 N N . GLY A 1 78 ? -3.193 1.591 4.536 1.00 91.50 78 GLY A N 1
ATOM 622 C CA . GLY A 1 78 ? -3.491 2.449 3.400 1.00 91.50 78 GLY A CA 1
ATOM 623 C C . GLY A 1 78 ? -2.491 2.205 2.277 1.00 91.50 78 GLY A C 1
ATOM 624 O O . GLY A 1 78 ? -1.301 2.042 2.549 1.00 91.50 78 GLY A O 1
ATOM 625 N N . LEU A 1 79 ? -2.954 2.175 1.028 1.00 94.19 79 LEU A N 1
ATOM 626 C CA . LEU A 1 79 ? -2.086 2.004 -0.138 1.00 94.19 79 LEU A CA 1
ATOM 627 C C . LEU A 1 79 ? -2.356 3.060 -1.208 1.00 94.19 79 LEU A C 1
ATOM 629 O O . LEU A 1 79 ? -3.498 3.382 -1.513 1.00 94.19 79 LEU A O 1
ATOM 633 N N . VAL A 1 80 ? -1.297 3.554 -1.840 1.00 91.12 80 VAL A N 1
ATOM 634 C CA . VAL A 1 80 ? -1.384 4.374 -3.052 1.00 91.12 80 VAL A CA 1
ATOM 635 C C . VAL A 1 80 ? -0.429 3.815 -4.088 1.00 91.12 80 VAL A C 1
ATOM 637 O O . VAL A 1 80 ? 0.763 3.688 -3.831 1.00 91.12 80 VAL A O 1
ATOM 640 N N . ALA A 1 81 ? -0.949 3.498 -5.271 1.00 88.88 81 ALA A N 1
ATOM 641 C CA . ALA A 1 81 ? -0.149 3.092 -6.418 1.00 88.88 81 ALA A CA 1
ATOM 642 C C . ALA A 1 81 ? -0.006 4.277 -7.381 1.00 88.88 81 ALA A C 1
ATOM 644 O O . ALA A 1 81 ? -0.953 4.646 -8.079 1.00 88.88 81 ALA A O 1
ATOM 645 N N . LEU A 1 82 ? 1.182 4.879 -7.423 1.00 84.06 82 LEU A N 1
ATOM 646 C CA . LEU A 1 82 ? 1.489 5.951 -8.359 1.00 84.06 82 LEU A CA 1
ATOM 647 C C . LEU A 1 82 ? 1.865 5.385 -9.723 1.00 84.06 82 LEU A C 1
ATOM 649 O O . LEU A 1 82 ? 2.747 4.531 -9.856 1.00 84.06 82 LEU A O 1
ATOM 653 N N . ARG A 1 83 ? 1.220 5.927 -10.753 1.00 78.62 83 ARG A N 1
ATOM 654 C CA . ARG A 1 83 ? 1.550 5.668 -12.153 1.00 78.62 83 ARG A CA 1
ATOM 655 C C . ARG A 1 83 ? 2.549 6.699 -12.650 1.00 78.62 83 ARG A C 1
ATOM 657 O O . ARG A 1 83 ? 2.528 7.851 -12.223 1.00 78.62 83 ARG A O 1
ATOM 664 N N . GLY A 1 84 ? 3.395 6.278 -13.574 1.00 72.81 84 GLY A N 1
ATOM 665 C CA . GLY A 1 84 ? 4.310 7.166 -14.278 1.00 72.81 84 GLY A CA 1
ATOM 666 C C . GLY A 1 84 ? 4.498 6.710 -15.713 1.00 72.81 84 GLY A C 1
ATOM 667 O O . GLY A 1 84 ? 4.092 5.610 -16.077 1.00 72.81 84 GLY A O 1
ATOM 668 N N . SER A 1 85 ? 5.086 7.572 -16.534 1.00 69.06 85 SER A N 1
ATOM 669 C CA . SER A 1 85 ? 5.224 7.359 -17.977 1.00 69.06 85 SER A CA 1
ATOM 670 C C . SER A 1 85 ? 5.826 5.995 -18.330 1.00 69.06 85 SER A C 1
ATOM 672 O O . SER A 1 85 ? 6.679 5.457 -17.613 1.00 69.06 85 SER A O 1
ATOM 674 N N . ALA A 1 86 ? 5.373 5.426 -19.450 1.00 62.81 86 ALA A N 1
ATOM 675 C CA . ALA A 1 86 ? 5.902 4.159 -19.923 1.00 62.81 86 ALA A CA 1
ATOM 676 C C . ALA A 1 86 ? 7.401 4.306 -20.263 1.00 62.81 86 ALA A C 1
ATOM 678 O O . ALA A 1 86 ? 7.795 5.305 -20.864 1.00 62.81 86 ALA A O 1
ATOM 679 N N . PRO A 1 87 ? 8.246 3.316 -19.928 1.00 59.69 87 PRO A N 1
ATOM 680 C CA . PRO A 1 87 ? 9.673 3.325 -20.253 1.00 59.69 87 PRO A CA 1
ATOM 681 C C . PRO A 1 87 ? 10.005 3.618 -21.723 1.00 59.69 87 PRO A C 1
ATOM 683 O O . PRO A 1 87 ? 10.992 4.285 -21.995 1.00 59.69 87 PRO A O 1
ATOM 686 N N . HIS A 1 88 ? 9.179 3.176 -22.676 1.00 55.41 88 HIS A N 1
ATOM 687 C CA . HIS A 1 88 ? 9.390 3.460 -24.102 1.00 55.41 88 HIS A CA 1
ATOM 688 C C . HIS A 1 88 ? 9.079 4.907 -24.514 1.00 55.41 88 HIS A C 1
ATOM 690 O O . HIS A 1 88 ? 9.595 5.369 -25.531 1.00 55.41 88 HIS A O 1
ATOM 696 N N . ASP A 1 89 ? 8.305 5.647 -23.715 1.00 53.88 89 ASP A N 1
ATOM 697 C CA . ASP A 1 89 ? 8.088 7.084 -23.918 1.00 53.88 89 ASP A CA 1
ATOM 698 C C . ASP A 1 89 ? 9.289 7.914 -23.428 1.00 53.88 89 ASP A C 1
ATOM 700 O O . ASP A 1 89 ? 9.372 9.117 -23.696 1.00 53.88 89 ASP A O 1
ATOM 704 N N . TRP A 1 90 ? 10.242 7.278 -22.733 1.00 52.72 90 TRP A N 1
ATOM 705 C CA . TRP A 1 90 ? 11.500 7.869 -22.291 1.00 52.72 90 TRP A CA 1
ATOM 706 C C . TRP A 1 90 ? 12.502 7.896 -23.444 1.00 52.72 90 TRP A C 1
ATOM 708 O O . TRP A 1 90 ? 13.450 7.119 -23.518 1.00 52.72 90 TRP A O 1
ATOM 718 N N . ASN A 1 91 ? 12.310 8.825 -24.370 1.00 50.97 91 ASN A N 1
ATOM 719 C CA . ASN A 1 91 ? 13.350 9.159 -25.327 1.00 50.97 91 ASN A CA 1
ATOM 720 C C . ASN A 1 91 ? 14.051 10.433 -24.834 1.00 50.97 91 ASN A C 1
ATOM 722 O O . ASN A 1 91 ? 13.434 11.493 -24.784 1.00 50.97 91 ASN A O 1
ATOM 726 N N . MET A 1 92 ? 15.332 10.347 -24.454 1.00 42.88 92 MET A N 1
ATOM 727 C CA . MET A 1 92 ? 16.097 11.474 -23.879 1.00 42.88 92 MET A CA 1
ATOM 728 C C . MET A 1 92 ? 16.095 12.717 -24.794 1.00 42.88 92 MET A C 1
ATOM 730 O O . MET A 1 92 ? 16.182 13.846 -24.321 1.00 42.88 92 MET A O 1
ATOM 734 N N . TRP A 1 93 ? 15.893 12.506 -26.101 1.00 41.53 93 TRP A N 1
ATOM 735 C CA . TRP A 1 93 ? 15.812 13.543 -27.135 1.00 41.53 93 TRP A CA 1
ATOM 736 C C . TRP A 1 93 ? 14.387 14.001 -27.470 1.00 41.53 93 TRP A C 1
ATOM 738 O O . TRP A 1 93 ? 14.191 15.077 -28.032 1.00 41.53 93 TRP A O 1
ATOM 748 N N . ARG A 1 94 ? 13.362 13.213 -27.124 1.00 41.53 94 ARG A N 1
ATOM 749 C CA . ARG A 1 94 ? 11.954 13.615 -27.235 1.00 41.53 94 ARG A CA 1
ATOM 750 C C . ARG A 1 94 ? 11.373 13.614 -25.833 1.00 41.53 94 ARG A C 1
ATOM 752 O O . ARG A 1 94 ? 10.906 12.570 -25.398 1.00 41.53 94 ARG A O 1
ATOM 759 N N . ARG A 1 95 ? 11.391 14.783 -25.167 1.00 42.72 95 ARG A N 1
ATOM 760 C CA . ARG A 1 95 ? 10.664 15.062 -23.908 1.00 42.72 95 ARG A CA 1
ATOM 761 C C . ARG A 1 95 ? 9.447 14.147 -23.826 1.00 42.72 95 ARG A C 1
ATOM 763 O O . ARG A 1 95 ? 8.577 14.282 -24.689 1.00 42.72 95 ARG A O 1
ATOM 770 N N . ALA A 1 96 ? 9.438 13.206 -22.881 1.00 47.91 96 ALA A N 1
ATOM 771 C CA . ALA A 1 96 ? 8.385 12.205 -22.766 1.00 47.91 96 ALA A CA 1
ATOM 772 C C . ALA A 1 96 ? 7.024 12.911 -22.832 1.00 47.91 96 ALA A C 1
ATOM 774 O O . ALA A 1 96 ? 6.653 13.682 -21.948 1.00 47.91 96 ALA A O 1
ATOM 775 N N . ARG A 1 97 ? 6.316 12.744 -23.953 1.00 44.00 97 ARG A N 1
ATOM 776 C CA . ARG A 1 97 ? 5.018 13.381 -24.175 1.00 44.00 97 ARG A CA 1
ATOM 777 C C . ARG A 1 97 ? 3.964 12.429 -23.647 1.00 44.00 97 ARG A C 1
ATOM 779 O O . ARG A 1 97 ? 3.468 11.587 -24.382 1.00 44.00 97 ARG A O 1
ATOM 786 N N . GLY A 1 98 ? 3.618 12.577 -22.377 1.00 49.38 98 GLY A N 1
ATOM 787 C CA . GLY A 1 98 ? 2.604 11.750 -21.743 1.00 49.38 98 GLY A CA 1
ATOM 788 C C . GLY A 1 98 ? 2.066 12.400 -20.482 1.00 49.38 98 GLY A C 1
ATOM 789 O O . GLY A 1 98 ? 2.732 13.217 -19.862 1.00 49.38 98 GLY A O 1
ATOM 790 N N . LEU A 1 99 ? 0.833 12.047 -20.132 1.00 56.81 99 LEU A N 1
ATOM 791 C CA . LEU A 1 99 ? 0.256 12.348 -18.828 1.00 56.81 99 LEU A CA 1
ATOM 792 C C . LEU A 1 99 ? 0.631 11.167 -17.917 1.00 56.81 99 LEU A C 1
ATOM 794 O O . LEU A 1 99 ? 0.071 10.085 -18.120 1.00 56.81 99 LEU A O 1
ATOM 798 N N . PRO A 1 100 ? 1.579 11.313 -16.969 1.00 56.34 100 PRO A N 1
ATOM 799 C CA . PRO A 1 100 ? 2.134 10.198 -16.189 1.00 56.34 100 PRO A CA 1
ATOM 800 C C . PRO A 1 100 ? 1.060 9.420 -15.415 1.00 56.34 100 PRO A C 1
ATOM 802 O O . PRO A 1 100 ? 1.195 8.215 -15.211 1.00 56.34 100 PRO A O 1
ATOM 805 N N . ARG A 1 101 ? -0.060 10.078 -15.094 1.00 60.91 101 ARG A N 1
ATOM 806 C CA . ARG A 1 101 ? -1.212 9.514 -14.378 1.00 60.91 101 ARG A CA 1
ATOM 807 C C . ARG A 1 101 ? -2.237 8.786 -15.264 1.00 60.91 101 ARG A C 1
ATOM 809 O O . ARG A 1 101 ? -3.253 8.320 -14.748 1.00 60.91 101 ARG A O 1
ATOM 816 N N . ARG A 1 102 ? -2.000 8.649 -16.579 1.00 67.19 102 ARG A N 1
ATOM 817 C CA . ARG A 1 102 ? -2.891 7.902 -17.493 1.00 67.19 102 ARG A CA 1
ATOM 818 C C . ARG A 1 102 ? -3.154 6.488 -16.986 1.00 67.19 102 ARG A C 1
ATOM 820 O O . ARG A 1 102 ? -2.244 5.809 -16.525 1.00 67.19 102 ARG A O 1
ATOM 827 N N . ARG A 1 103 ? -4.389 5.999 -17.153 1.00 68.06 103 ARG A N 1
ATOM 828 C CA . ARG A 1 103 ? -4.779 4.638 -16.732 1.00 68.06 103 ARG A CA 1
ATOM 829 C C . ARG A 1 103 ? -3.912 3.528 -17.336 1.00 68.06 103 ARG A C 1
ATOM 831 O O . ARG A 1 103 ? -3.586 2.565 -16.648 1.00 68.06 103 ARG A O 1
ATOM 838 N N . GLY A 1 104 ? -3.499 3.692 -18.592 1.00 70.69 104 GLY A N 1
ATOM 839 C CA . GLY A 1 104 ? -2.642 2.732 -19.293 1.00 70.69 104 GLY A CA 1
ATOM 840 C C . GLY A 1 104 ? -1.175 2.734 -18.851 1.00 70.69 104 GLY A C 1
ATOM 841 O O . GLY A 1 104 ? -0.451 1.801 -19.178 1.00 70.69 104 GLY A O 1
ATOM 842 N N . ASN A 1 105 ? -0.730 3.739 -18.095 1.00 77.56 105 ASN A N 1
ATOM 843 C CA . ASN A 1 105 ? 0.663 3.840 -17.677 1.00 77.56 105 ASN A CA 1
ATOM 844 C C . ASN A 1 105 ? 0.996 2.850 -16.556 1.00 77.56 105 ASN A C 1
ATOM 846 O O . ASN A 1 105 ? 0.121 2.573 -15.729 1.00 77.56 105 ASN A O 1
ATOM 850 N N . PRO A 1 106 ? 2.239 2.344 -16.496 1.00 80.38 106 PRO A N 1
ATOM 851 C CA . PRO A 1 106 ? 2.644 1.401 -15.466 1.00 80.38 106 PRO A CA 1
ATOM 852 C C . PRO A 1 106 ? 2.701 2.038 -14.072 1.00 80.38 106 PRO A C 1
ATOM 854 O O . PRO A 1 106 ? 2.950 3.238 -13.920 1.00 80.38 106 PRO A O 1
ATOM 857 N N . ILE A 1 107 ? 2.517 1.215 -13.042 1.00 85.44 107 ILE A N 1
ATOM 858 C CA . ILE A 1 107 ? 2.788 1.553 -11.645 1.00 85.44 107 ILE A CA 1
ATOM 859 C C . ILE A 1 107 ? 4.299 1.677 -11.468 1.00 85.44 107 ILE A C 1
ATOM 861 O O . ILE A 1 107 ? 5.067 0.781 -11.819 1.00 85.44 107 ILE A O 1
ATOM 865 N N . ARG A 1 108 ? 4.726 2.808 -10.912 1.00 81.44 108 ARG A N 1
ATOM 866 C CA . ARG A 1 108 ? 6.138 3.165 -10.715 1.00 81.44 108 ARG A CA 1
ATOM 867 C C . ARG A 1 108 ? 6.543 3.208 -9.262 1.00 81.44 108 ARG A C 1
ATOM 869 O O . ARG A 1 108 ? 7.713 3.025 -8.958 1.00 81.44 108 ARG A O 1
ATOM 876 N N . CYS A 1 109 ? 5.584 3.457 -8.388 1.00 85.19 109 CYS A N 1
ATOM 877 C CA . CYS A 1 109 ? 5.816 3.555 -6.967 1.00 85.19 109 CYS A CA 1
ATOM 878 C C . CYS A 1 109 ? 4.556 3.117 -6.227 1.00 85.19 109 CYS A C 1
ATOM 880 O O . CYS A 1 109 ? 3.439 3.380 -6.678 1.00 85.19 109 CYS A O 1
ATOM 882 N N . VAL A 1 110 ? 4.741 2.458 -5.090 1.00 90.25 110 VAL A N 1
ATOM 883 C CA . VAL A 1 110 ? 3.670 2.146 -4.151 1.00 90.25 110 VAL A CA 1
ATOM 884 C C . VAL A 1 110 ? 4.015 2.775 -2.813 1.00 90.25 110 VAL A C 1
ATOM 886 O O . VAL A 1 110 ? 5.094 2.532 -2.282 1.00 90.25 110 VAL A O 1
ATOM 889 N N . ALA A 1 111 ? 3.097 3.549 -2.248 1.00 90.69 111 ALA A N 1
ATOM 890 C CA . ALA A 1 111 ? 3.164 3.978 -0.861 1.00 90.69 111 ALA A CA 1
ATOM 891 C C . ALA A 1 111 ? 2.239 3.109 -0.005 1.00 90.69 111 ALA A C 1
ATOM 893 O O . ALA A 1 111 ? 1.093 2.870 -0.383 1.00 90.69 111 ALA A O 1
ATOM 894 N N . ILE A 1 112 ? 2.735 2.642 1.138 1.00 92.44 112 ILE A N 1
ATOM 895 C CA . ILE A 1 112 ? 1.998 1.846 2.122 1.00 92.44 112 ILE A CA 1
ATOM 896 C C . ILE A 1 112 ? 2.096 2.555 3.464 1.00 92.44 112 ILE A C 1
ATOM 898 O O . ILE A 1 112 ? 3.197 2.862 3.905 1.00 92.44 112 ILE A O 1
ATOM 902 N N . CYS A 1 113 ? 0.971 2.771 4.136 1.00 90.19 113 CYS A N 1
ATOM 903 C CA . CYS A 1 113 ? 0.936 3.290 5.499 1.00 90.19 113 CYS A CA 1
ATOM 904 C C . CYS A 1 113 ? 0.283 2.270 6.433 1.00 90.19 113 CYS A C 1
ATOM 906 O O . CYS A 1 113 ? -0.790 1.750 6.125 1.00 90.19 113 CYS A O 1
ATOM 908 N N . ILE A 1 114 ? 0.935 1.985 7.563 1.00 84.88 114 ILE A N 1
ATOM 909 C CA . ILE A 1 114 ? 0.490 0.991 8.562 1.00 84.88 114 ILE A CA 1
ATOM 910 C C . ILE A 1 114 ? -0.145 1.671 9.790 1.00 84.88 1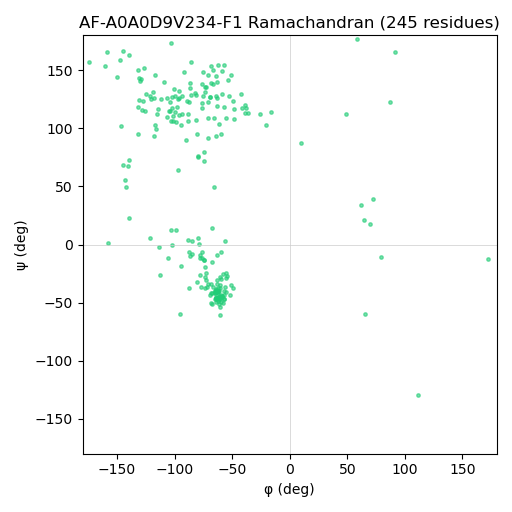14 ILE A C 1
ATOM 912 O O . ILE A 1 114 ? -0.449 1.038 10.791 1.00 84.88 114 ILE A O 1
ATOM 916 N N . GLY A 1 115 ? -0.432 2.966 9.680 1.00 73.56 115 GLY A N 1
ATOM 917 C CA . GLY A 1 115 ? -1.093 3.741 10.717 1.00 73.56 115 GLY A CA 1
ATOM 918 C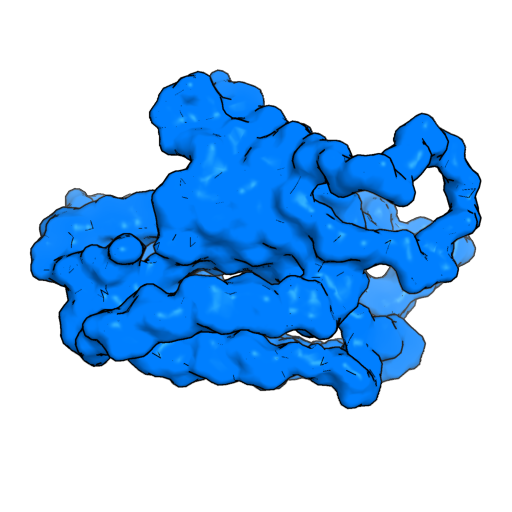 C . GLY A 1 115 ? -0.156 4.417 11.700 1.00 73.56 115 GLY A C 1
ATOM 919 O O . GLY A 1 115 ? 1.039 4.121 11.745 1.00 73.56 115 GLY A O 1
ATOM 920 N N . GLY A 1 116 ? -0.734 5.365 12.450 1.00 64.38 116 GLY A N 1
ATOM 921 C CA . GLY A 1 116 ? -0.139 6.094 13.576 1.00 64.38 116 GLY A CA 1
ATOM 922 C C . GLY A 1 116 ? 1.026 7.007 13.209 1.00 64.38 116 GLY A C 1
ATOM 923 O O . GLY A 1 116 ? 0.939 8.207 13.427 1.00 64.38 116 GLY A O 1
ATOM 924 N N . THR A 1 117 ? 2.095 6.441 12.651 1.00 66.06 117 THR A N 1
ATOM 925 C CA . THR A 1 117 ? 3.325 7.150 12.298 1.00 66.06 117 THR A CA 1
ATOM 926 C C . THR A 1 117 ? 4.167 6.452 11.226 1.00 66.06 117 THR A C 1
ATOM 928 O O . THR A 1 117 ? 5.214 6.976 10.920 1.00 66.06 117 THR A O 1
ATOM 931 N N . HIS A 1 118 ? 3.809 5.302 10.635 1.00 83.56 118 HIS A N 1
ATOM 932 C CA . HIS A 1 118 ? 4.749 4.589 9.740 1.00 83.56 118 HIS A CA 1
ATOM 933 C C . HIS A 1 118 ? 4.250 4.459 8.297 1.00 83.56 118 HIS A C 1
ATOM 935 O O . HIS A 1 118 ? 3.176 3.906 8.033 1.00 83.56 118 HIS A O 1
ATOM 941 N N . ALA A 1 119 ? 5.076 4.897 7.346 1.00 87.06 119 ALA A N 1
ATOM 942 C CA . ALA A 1 119 ? 4.868 4.714 5.917 1.00 87.06 119 ALA A CA 1
ATOM 943 C C . ALA A 1 119 ? 6.125 4.192 5.201 1.00 87.06 119 ALA A C 1
ATOM 945 O O . ALA A 1 119 ? 7.259 4.470 5.585 1.00 87.06 119 ALA A O 1
ATOM 946 N N . LEU A 1 120 ? 5.911 3.443 4.126 1.00 89.31 120 LEU A N 1
ATOM 947 C CA . LEU A 1 120 ? 6.924 2.998 3.178 1.00 89.31 120 LEU A CA 1
ATOM 948 C C . LEU A 1 120 ? 6.553 3.542 1.805 1.00 89.31 120 LEU A C 1
ATOM 950 O O . LEU A 1 120 ? 5.457 3.266 1.326 1.00 89.31 120 LEU A O 1
ATOM 954 N N . VAL A 1 121 ? 7.462 4.261 1.155 1.00 86.69 121 VAL A N 1
ATOM 955 C CA . VAL A 1 121 ? 7.328 4.628 -0.259 1.00 86.69 121 VAL A CA 1
ATOM 956 C C . VAL A 1 121 ? 8.311 3.782 -1.042 1.00 86.69 121 VAL A C 1
ATOM 958 O O . VAL A 1 121 ? 9.512 3.965 -0.921 1.00 86.69 121 VAL A O 1
ATOM 961 N N . TYR A 1 122 ? 7.808 2.834 -1.818 1.00 85.00 122 TYR A N 1
ATOM 962 C CA . TYR A 1 122 ? 8.616 1.827 -2.480 1.00 85.00 122 TYR A CA 1
ATOM 963 C C . TYR A 1 122 ? 8.621 2.021 -3.997 1.00 85.00 122 TYR A C 1
ATOM 965 O O . TYR A 1 122 ? 7.566 2.075 -4.635 1.00 85.00 122 TYR A O 1
ATOM 973 N N . GLN A 1 123 ? 9.820 2.128 -4.569 1.00 81.69 123 GLN A N 1
ATOM 974 C CA . GLN A 1 123 ? 10.060 2.333 -5.995 1.00 81.69 123 GLN A CA 1
ATOM 975 C C . GLN A 1 123 ? 11.119 1.326 -6.481 1.00 81.69 123 GLN A C 1
ATOM 977 O O . GLN A 1 123 ? 12.309 1.589 -6.341 1.00 81.69 123 GLN A O 1
ATOM 982 N N . PRO A 1 124 ? 10.705 0.174 -7.034 1.00 77.25 124 PRO A N 1
ATOM 983 C CA . PRO A 1 124 ? 11.628 -0.864 -7.482 1.00 77.25 124 PRO A CA 1
ATOM 984 C C . PRO A 1 124 ? 12.413 -0.460 -8.739 1.00 77.25 124 PRO A C 1
ATOM 986 O O . PRO A 1 124 ? 11.870 0.166 -9.657 1.00 77.25 124 PRO A O 1
ATOM 989 N N . GLU A 1 125 ? 13.667 -0.908 -8.834 1.00 72.50 125 GLU A N 1
ATOM 990 C CA . GLU A 1 125 ? 14.476 -0.790 -10.052 1.00 72.50 125 GLU A CA 1
ATOM 991 C C . GLU A 1 125 ? 14.078 -1.820 -11.127 1.00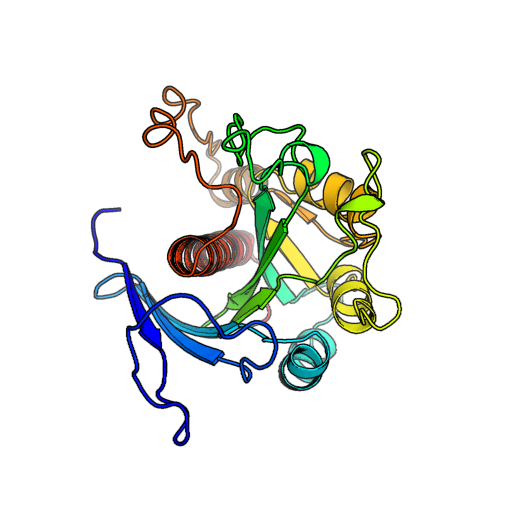 72.50 125 GLU A C 1
ATOM 993 O O . GLU A 1 125 ? 13.856 -3.003 -10.848 1.00 72.50 125 GLU A O 1
ATOM 998 N N . PHE A 1 126 ? 14.016 -1.397 -12.393 1.00 70.81 126 PHE A N 1
ATOM 999 C CA . PHE A 1 126 ? 13.628 -2.259 -13.517 1.00 70.81 126 PHE A CA 1
ATOM 1000 C C . PHE A 1 126 ? 14.351 -1.881 -14.826 1.00 70.81 126 PHE A C 1
ATOM 1002 O O . PHE A 1 126 ? 14.834 -0.762 -15.008 1.00 70.81 126 PHE A O 1
ATOM 1009 N N . TYR A 1 127 ? 14.425 -2.829 -15.765 1.00 67.62 127 TYR A N 1
ATOM 1010 C CA . TYR A 1 127 ? 15.059 -2.668 -17.075 1.00 67.62 127 TYR A CA 1
ATOM 1011 C C . TYR A 1 127 ? 14.141 -1.955 -18.072 1.00 67.62 127 TYR A C 1
ATOM 1013 O O . TYR A 1 127 ? 13.348 -2.579 -18.777 1.00 67.62 127 TYR A O 1
ATOM 1021 N N . GLN A 1 128 ? 14.295 -0.638 -18.188 1.00 68.81 128 GLN A N 1
ATOM 1022 C CA . GLN A 1 128 ? 13.477 0.202 -19.070 1.00 68.81 128 GLN A CA 1
ATOM 1023 C C . GLN A 1 128 ? 13.404 -0.290 -20.523 1.00 68.81 128 GLN A C 1
ATOM 1025 O O . GLN A 1 128 ? 12.318 -0.350 -21.092 1.00 68.81 128 GLN A O 1
ATOM 1030 N N . SER A 1 129 ? 14.534 -0.701 -21.102 1.00 65.25 129 SER A N 1
ATOM 1031 C CA . SER A 1 129 ? 14.623 -1.135 -22.503 1.00 65.25 129 SER A CA 1
ATOM 1032 C C . SER A 1 129 ? 13.882 -2.440 -22.815 1.00 65.25 129 SER A C 1
ATOM 1034 O O . SER A 1 129 ? 13.660 -2.738 -23.985 1.00 65.25 129 SER A O 1
ATOM 1036 N N . LYS A 1 130 ? 13.498 -3.215 -21.794 1.00 69.62 130 LYS A N 1
ATOM 1037 C CA . LYS A 1 130 ? 12.842 -4.524 -21.942 1.00 69.62 130 LYS A CA 1
ATOM 1038 C C . LYS A 1 130 ? 11.331 -4.485 -21.692 1.00 69.62 130 LYS A C 1
ATOM 1040 O O . LYS A 1 130 ? 10.689 -5.529 -21.742 1.00 69.62 130 LYS A O 1
ATOM 1045 N N . TYR A 1 131 ? 10.764 -3.325 -21.362 1.00 73.25 131 TYR A N 1
ATOM 1046 C CA . TYR A 1 131 ? 9.351 -3.220 -21.005 1.00 73.25 131 TYR A CA 1
ATOM 1047 C C . TYR A 1 131 ? 8.454 -3.158 -22.241 1.00 73.25 131 TYR A C 1
ATOM 1049 O O . TYR A 1 131 ? 8.349 -2.114 -22.861 1.00 73.25 131 TYR A O 1
ATOM 1057 N N . THR A 1 132 ? 7.717 -4.221 -22.546 1.00 70.81 132 THR A N 1
ATOM 1058 C CA . THR A 1 132 ? 6.865 -4.295 -23.749 1.00 70.81 132 THR A CA 1
ATOM 1059 C C . THR A 1 132 ? 5.380 -4.005 -23.496 1.00 70.81 132 THR A C 1
ATOM 1061 O O . THR A 1 132 ? 4.550 -4.276 -24.359 1.00 70.81 132 THR A O 1
ATOM 1064 N N . GLY A 1 133 ? 5.022 -3.475 -22.322 1.00 70.94 133 GLY A N 1
ATOM 1065 C CA . GLY A 1 133 ? 3.630 -3.402 -21.866 1.00 70.94 133 GLY A CA 1
ATOM 1066 C C . GLY A 1 133 ? 3.212 -4.678 -21.130 1.00 70.94 133 GLY A C 1
ATOM 1067 O O . GLY A 1 133 ? 3.317 -5.774 -21.675 1.00 70.94 133 GLY A O 1
ATOM 1068 N N . GLY A 1 134 ? 2.766 -4.541 -19.878 1.00 80.81 134 GLY A N 1
ATOM 1069 C CA . GLY A 1 134 ? 2.442 -5.668 -18.995 1.00 80.81 134 GLY A CA 1
ATOM 1070 C C . GLY A 1 134 ? 3.429 -5.781 -17.834 1.00 80.81 134 GLY A C 1
ATOM 1071 O O . GLY A 1 134 ? 3.682 -4.791 -17.150 1.00 80.81 134 GLY A O 1
ATOM 1072 N N . ALA A 1 135 ? 3.986 -6.972 -17.603 1.00 83.88 135 ALA A N 1
ATOM 1073 C CA . ALA A 1 135 ? 4.931 -7.207 -16.512 1.00 83.88 135 ALA A CA 1
ATOM 1074 C C . ALA A 1 135 ? 6.166 -6.295 -16.616 1.00 83.88 135 ALA A C 1
ATOM 1076 O O . ALA A 1 135 ? 6.819 -6.214 -17.661 1.00 83.88 135 ALA A O 1
ATOM 1077 N N . LEU A 1 136 ? 6.505 -5.616 -15.520 1.00 81.88 136 LEU A N 1
ATOM 1078 C CA . LEU A 1 136 ? 7.712 -4.809 -15.436 1.00 81.88 136 LEU A CA 1
ATOM 1079 C C . LEU A 1 136 ? 8.934 -5.726 -15.283 1.00 81.88 136 LEU A C 1
ATOM 1081 O O . LEU A 1 136 ? 8.968 -6.580 -14.394 1.00 81.88 136 LEU A O 1
ATOM 1085 N N . PRO A 1 137 ? 9.962 -5.560 -16.131 1.00 79.62 137 PRO A N 1
ATOM 1086 C CA . PRO A 1 137 ? 11.162 -6.384 -16.089 1.00 79.62 137 PRO A CA 1
ATOM 1087 C C . PRO A 1 137 ? 12.093 -5.898 -14.973 1.00 79.62 137 PRO A C 1
ATOM 1089 O O . PRO A 1 137 ? 13.090 -5.223 -15.237 1.00 79.62 137 PRO A O 1
ATOM 1092 N N . PHE A 1 138 ? 11.759 -6.193 -13.718 1.00 80.88 138 PHE A N 1
ATOM 1093 C CA . PHE A 1 138 ? 12.601 -5.830 -12.578 1.00 80.88 138 PHE A CA 1
ATOM 1094 C C . PHE A 1 138 ? 14.014 -6.406 -12.699 1.00 80.88 138 PHE A C 1
ATOM 1096 O O . PHE A 1 138 ? 14.241 -7.416 -13.375 1.00 80.88 138 PHE A O 1
ATOM 1103 N N . TRP A 1 139 ? 14.976 -5.750 -12.051 1.00 72.75 139 TRP A N 1
ATOM 1104 C CA . TRP A 1 139 ? 16.336 -6.278 -11.974 1.00 72.75 139 TRP A CA 1
ATOM 1105 C C . TRP A 1 139 ? 16.336 -7.664 -11.319 1.00 72.75 139 TRP A C 1
ATOM 1107 O O . TRP A 1 139 ? 15.476 -7.977 -10.501 1.00 72.75 139 TRP A O 1
ATOM 1117 N N . LYS A 1 140 ? 17.282 -8.533 -11.695 1.00 63.75 140 LYS A N 1
ATOM 1118 C CA . LYS A 1 140 ? 17.312 -9.928 -11.209 1.00 63.75 140 LYS A CA 1
ATOM 1119 C C . LYS A 1 140 ? 17.457 -10.010 -9.683 1.00 63.75 140 LYS A C 1
ATOM 1121 O O . LYS A 1 140 ? 16.960 -10.952 -9.071 1.00 63.75 140 LYS A O 1
ATOM 1126 N N . ASP A 1 141 ? 18.089 -9.003 -9.089 1.00 62.28 141 ASP A N 1
ATOM 1127 C CA . ASP A 1 141 ? 18.263 -8.864 -7.645 1.00 62.28 141 ASP A CA 1
ATOM 1128 C C . ASP A 1 141 ? 17.107 -8.135 -6.959 1.00 62.28 141 ASP A C 1
ATOM 1130 O O . ASP A 1 141 ? 17.158 -7.943 -5.744 1.00 62.28 141 ASP A O 1
ATOM 1134 N N . ASN A 1 142 ? 16.055 -7.787 -7.710 1.00 68.81 142 ASN A N 1
ATOM 1135 C CA . ASN A 1 142 ? 14.913 -7.080 -7.171 1.00 68.81 142 ASN A CA 1
ATOM 1136 C C . ASN A 1 142 ? 14.107 -8.020 -6.260 1.00 68.81 142 ASN A C 1
ATOM 1138 O O . ASN A 1 142 ? 13.489 -9.001 -6.696 1.00 68.81 142 ASN A O 1
ATOM 1142 N N . LYS A 1 143 ? 14.173 -7.771 -4.955 1.00 67.00 143 LYS A N 1
ATOM 1143 C CA . LYS A 1 143 ? 13.630 -8.647 -3.912 1.00 67.00 143 LYS A CA 1
ATOM 1144 C C . LYS A 1 143 ? 12.262 -8.139 -3.494 1.00 67.00 143 LYS A C 1
ATOM 1146 O O . LYS A 1 143 ? 12.041 -7.869 -2.321 1.00 67.00 143 LYS A O 1
ATOM 1151 N N . LEU A 1 144 ? 11.305 -8.161 -4.425 1.00 77.94 144 LEU A N 1
ATOM 1152 C CA . LEU A 1 144 ? 9.872 -7.959 -4.146 1.00 77.94 144 LEU A CA 1
ATOM 1153 C C . LEU A 1 144 ? 9.281 -8.995 -3.181 1.00 77.94 144 LEU A C 1
ATOM 1155 O O . LEU A 1 144 ? 8.118 -8.884 -2.803 1.00 77.94 144 LEU A O 1
ATOM 1159 N N . SER A 1 145 ? 10.026 -10.032 -2.794 1.00 80.94 145 SER A N 1
ATOM 1160 C CA . SER A 1 145 ? 9.504 -11.126 -1.976 1.00 80.94 145 SER A CA 1
ATOM 1161 C C . SER A 1 145 ? 8.902 -10.689 -0.632 1.00 80.94 145 SER A C 1
ATOM 1163 O O . SER A 1 145 ? 7.833 -11.213 -0.314 1.00 80.94 145 SER A O 1
ATOM 1165 N N . PRO A 1 146 ? 9.459 -9.728 0.140 1.00 84.31 146 PRO A N 1
ATOM 1166 C CA . PRO A 1 146 ? 8.828 -9.263 1.372 1.00 84.31 146 PRO A CA 1
ATOM 1167 C C . PRO A 1 146 ? 7.519 -8.516 1.100 1.00 84.31 146 PRO A C 1
ATOM 1169 O O . PRO A 1 146 ? 6.527 -8.773 1.776 1.00 84.31 146 PRO A O 1
ATOM 1172 N N . LEU A 1 147 ? 7.490 -7.660 0.073 1.00 87.88 147 LEU A N 1
ATOM 1173 C CA . LEU A 1 147 ? 6.291 -6.925 -0.332 1.00 87.88 147 LEU A CA 1
ATOM 1174 C C . LEU A 1 147 ? 5.188 -7.875 -0.819 1.00 87.88 147 LEU A C 1
ATOM 1176 O O . LEU A 1 147 ? 4.043 -7.761 -0.386 1.00 87.88 147 LEU A O 1
ATOM 1180 N N . ARG A 1 148 ? 5.542 -8.853 -1.665 1.00 88.69 148 ARG A N 1
ATOM 1181 C CA . ARG A 1 148 ? 4.640 -9.916 -2.136 1.00 88.69 148 ARG A CA 1
ATOM 1182 C C . ARG A 1 148 ? 4.068 -10.701 -0.965 1.00 88.69 148 ARG A C 1
ATOM 1184 O O . ARG A 1 148 ? 2.858 -10.856 -0.872 1.00 88.69 148 ARG A O 1
ATOM 1191 N N . ALA A 1 149 ? 4.921 -11.155 -0.047 1.00 88.38 149 ALA A N 1
ATOM 1192 C CA . ALA A 1 149 ? 4.484 -11.903 1.127 1.00 88.38 149 ALA A CA 1
ATOM 1193 C C . ALA A 1 149 ? 3.573 -11.070 2.042 1.00 88.38 149 ALA A C 1
ATOM 1195 O O . ALA A 1 149 ? 2.613 -11.600 2.600 1.00 88.38 149 ALA A O 1
ATOM 1196 N N . PHE A 1 150 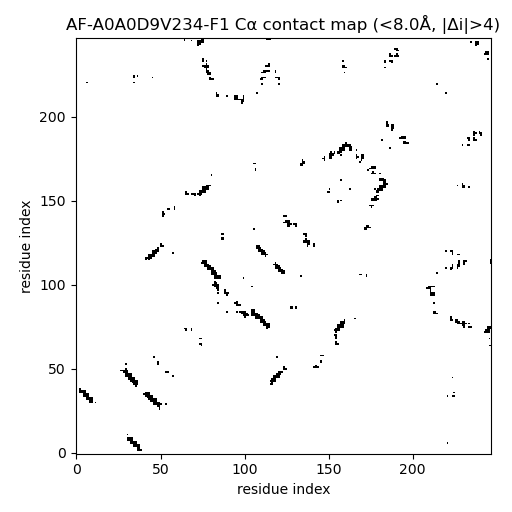? 3.860 -9.775 2.189 1.00 89.44 150 PHE A N 1
ATOM 1197 C CA . PHE A 1 150 ? 3.070 -8.865 3.007 1.00 89.44 150 PHE A CA 1
ATOM 1198 C C . PHE A 1 150 ? 1.676 -8.617 2.420 1.00 89.44 150 PHE A C 1
ATOM 1200 O O . PHE A 1 150 ? 0.683 -8.808 3.118 1.00 89.44 150 PHE A O 1
ATOM 1207 N N . LEU A 1 151 ? 1.584 -8.252 1.138 1.00 91.81 151 LEU A N 1
ATOM 1208 C CA . LEU A 1 151 ? 0.308 -7.938 0.483 1.00 91.81 151 LEU A CA 1
ATOM 1209 C C . LEU A 1 151 ? -0.538 -9.187 0.188 1.00 91.81 151 LEU A C 1
ATOM 1211 O O . LEU A 1 151 ? -1.768 -9.118 0.236 1.00 91.81 151 LEU A O 1
ATOM 1215 N N . ALA A 1 152 ? 0.096 -10.346 -0.014 1.00 91.25 152 ALA A N 1
ATOM 1216 C CA . ALA A 1 152 ? -0.596 -11.629 -0.152 1.00 91.25 152 ALA A CA 1
ATOM 1217 C C . ALA A 1 152 ? -1.102 -12.190 1.193 1.00 91.25 152 ALA A C 1
ATOM 1219 O O . ALA A 1 152 ? -1.810 -13.203 1.236 1.00 91.25 152 ALA A O 1
ATOM 1220 N N . ASN A 1 153 ? -0.759 -11.563 2.322 1.00 89.62 153 ASN A N 1
ATOM 1221 C CA . ASN A 1 153 ? -1.189 -12.032 3.628 1.00 89.62 153 ASN A CA 1
ATOM 1222 C C . ASN A 1 153 ? -2.663 -11.681 3.886 1.00 89.62 153 ASN A C 1
ATOM 1224 O O . ASN A 1 153 ? -3.027 -10.522 4.050 1.00 89.62 153 ASN A O 1
ATOM 1228 N N . ARG A 1 154 ? -3.519 -12.697 4.052 1.00 88.19 154 ARG A N 1
ATOM 1229 C CA . ARG A 1 154 ? -4.960 -12.533 4.354 1.00 88.19 154 ARG A CA 1
ATOM 1230 C C . ARG A 1 154 ? -5.261 -11.859 5.702 1.00 88.19 154 ARG A C 1
ATOM 1232 O O . ARG A 1 154 ? -6.421 -11.559 6.000 1.00 88.19 154 ARG A O 1
ATOM 1239 N N . ARG A 1 155 ? -4.247 -11.660 6.545 1.00 86.50 155 ARG A N 1
ATOM 1240 C CA . ARG A 1 155 ? -4.346 -10.892 7.795 1.00 86.50 155 ARG A CA 1
ATOM 1241 C C . ARG A 1 155 ? -4.164 -9.391 7.583 1.00 86.50 155 ARG A C 1
ATOM 1243 O O . ARG A 1 155 ? -4.389 -8.644 8.525 1.00 86.50 155 ARG A O 1
ATOM 1250 N N . VAL A 1 156 ? -3.787 -8.963 6.382 1.00 89.12 156 VAL A N 1
ATOM 1251 C CA . VAL A 1 156 ? -3.629 -7.559 6.003 1.00 89.12 156 VAL A CA 1
ATOM 1252 C C . VAL A 1 156 ? -4.789 -7.183 5.088 1.00 89.12 156 VAL A C 1
ATOM 1254 O O . VAL A 1 156 ? -5.060 -7.875 4.111 1.00 89.12 156 VAL A O 1
ATOM 1257 N N . THR A 1 157 ? -5.507 -6.119 5.432 1.00 91.19 157 THR A N 1
ATOM 1258 C CA . THR A 1 157 ? -6.524 -5.490 4.586 1.00 91.19 157 THR A CA 1
ATOM 1259 C C . THR A 1 157 ? -5.944 -4.211 4.016 1.00 91.19 157 THR A C 1
ATOM 1261 O O . THR A 1 157 ? -5.514 -3.337 4.764 1.00 91.19 157 THR A O 1
ATOM 1264 N N . VAL A 1 158 ? -5.929 -4.116 2.692 1.00 93.69 158 VAL A N 1
ATOM 1265 C CA . VAL A 1 158 ? -5.300 -3.023 1.956 1.00 93.69 158 VAL A CA 1
ATOM 1266 C C . VAL A 1 158 ? -6.387 -2.082 1.473 1.00 93.69 158 VAL A C 1
ATOM 1268 O O . VAL A 1 158 ? -7.135 -2.419 0.559 1.00 93.69 158 VAL A O 1
ATOM 1271 N N . ALA A 1 159 ? -6.490 -0.923 2.108 1.00 93.38 159 ALA A N 1
ATOM 1272 C CA . ALA A 1 159 ? -7.492 0.078 1.810 1.00 93.38 159 ALA A CA 1
ATOM 1273 C C . ALA A 1 159 ? -6.943 1.142 0.859 1.00 93.38 159 ALA A C 1
ATOM 1275 O O . ALA A 1 159 ? -5.910 1.762 1.127 1.00 93.38 159 ALA A O 1
ATOM 1276 N N . CYS A 1 160 ? -7.643 1.366 -0.247 1.00 92.56 160 CYS A N 1
ATOM 1277 C CA . CYS A 1 160 ? -7.325 2.430 -1.190 1.00 92.56 160 CYS A CA 1
ATOM 1278 C C . CYS A 1 160 ? -8.536 2.786 -2.057 1.00 92.56 160 CYS A C 1
ATOM 1280 O O . CYS A 1 160 ? -9.532 2.064 -2.078 1.00 92.56 160 CYS A O 1
ATOM 1282 N N . VAL A 1 161 ? -8.455 3.927 -2.743 1.00 87.88 161 VAL A N 1
ATOM 1283 C CA . VAL A 1 161 ? -9.442 4.313 -3.758 1.00 87.88 161 VAL A CA 1
ATOM 1284 C C . VAL A 1 161 ? -9.111 3.597 -5.064 1.00 87.88 161 VAL A C 1
ATOM 1286 O O . VAL A 1 161 ? -7.973 3.668 -5.534 1.00 87.88 161 VAL A O 1
ATOM 1289 N N . GLY A 1 162 ? -10.089 2.921 -5.662 1.00 88.38 162 GLY A N 1
ATOM 1290 C CA . GLY A 1 162 ? -9.868 2.087 -6.845 1.00 88.38 162 GLY A CA 1
ATOM 1291 C C . GLY A 1 162 ? -9.115 0.799 -6.506 1.00 88.38 162 GLY A C 1
ATOM 1292 O O . GLY A 1 162 ? -8.238 0.370 -7.260 1.00 88.38 162 GLY A O 1
ATOM 1293 N N . ALA A 1 163 ? -9.432 0.183 -5.365 1.00 90.62 163 ALA A N 1
ATOM 1294 C CA . ALA A 1 163 ? -8.653 -0.911 -4.788 1.00 90.62 163 ALA A CA 1
ATOM 1295 C C . ALA A 1 163 ? -8.558 -2.135 -5.695 1.00 90.62 163 ALA A C 1
ATOM 1297 O O . ALA A 1 163 ? -7.502 -2.763 -5.795 1.00 90.62 163 ALA A O 1
ATOM 1298 N N . ARG A 1 164 ? -9.645 -2.441 -6.404 1.00 90.38 164 ARG A N 1
ATOM 1299 C CA . ARG A 1 164 ? -9.671 -3.525 -7.385 1.00 90.38 164 ARG A CA 1
ATOM 1300 C C . ARG A 1 164 ? -8.727 -3.252 -8.558 1.00 90.38 164 ARG A C 1
ATOM 1302 O O . ARG A 1 164 ? -7.909 -4.105 -8.881 1.00 90.38 164 ARG A O 1
ATOM 1309 N N . GLU A 1 165 ? -8.806 -2.062 -9.153 1.00 89.12 165 GLU A N 1
ATOM 1310 C CA . GLU A 1 165 ? -7.960 -1.669 -10.291 1.00 89.12 165 GLU A CA 1
ATOM 1311 C C . GLU A 1 165 ? -6.477 -1.638 -9.889 1.00 89.12 165 GLU A C 1
ATOM 1313 O O . GLU A 1 165 ? -5.614 -2.094 -10.639 1.00 89.12 165 GLU A O 1
ATOM 1318 N N . ALA A 1 166 ? -6.172 -1.141 -8.686 1.00 89.75 166 ALA A N 1
ATOM 1319 C CA . ALA A 1 166 ? -4.817 -1.143 -8.147 1.00 89.75 166 ALA A CA 1
ATOM 1320 C C . ALA A 1 166 ? -4.285 -2.570 -7.933 1.00 89.75 166 ALA A C 1
ATOM 1322 O O . ALA A 1 166 ? -3.162 -2.863 -8.339 1.00 89.75 166 ALA A O 1
ATOM 1323 N N . ALA A 1 167 ? -5.085 -3.464 -7.342 1.00 93.06 167 ALA A N 1
ATOM 1324 C CA . ALA A 1 167 ? -4.702 -4.854 -7.099 1.00 93.06 167 ALA A CA 1
ATOM 1325 C C . ALA A 1 167 ? -4.480 -5.637 -8.403 1.00 93.06 167 ALA A C 1
ATOM 1327 O O . ALA A 1 167 ? -3.453 -6.296 -8.549 1.00 93.06 167 ALA A O 1
ATOM 1328 N N . GLU A 1 168 ? -5.398 -5.527 -9.369 1.00 92.69 168 GLU A N 1
ATOM 1329 C CA . GLU A 1 168 ? -5.275 -6.181 -10.680 1.00 92.69 168 GLU A CA 1
ATOM 1330 C C . GLU A 1 168 ? -4.008 -5.714 -11.411 1.00 92.69 168 GLU A C 1
ATOM 1332 O O . GLU A 1 168 ? -3.248 -6.521 -11.950 1.00 92.69 168 GLU A O 1
ATOM 1337 N N . LYS A 1 169 ? -3.729 -4.408 -11.381 1.00 90.88 169 LYS A N 1
ATOM 1338 C CA . LYS A 1 169 ? -2.557 -3.839 -12.048 1.00 90.88 169 LYS A CA 1
ATOM 1339 C C . LYS A 1 169 ? -1.246 -4.199 -11.341 1.00 90.88 169 LYS A C 1
ATOM 1341 O O . LYS A 1 169 ? -0.267 -4.485 -12.022 1.00 90.88 169 LYS A O 1
ATOM 1346 N N . LEU A 1 170 ? -1.219 -4.269 -10.007 1.00 91.50 170 LEU A N 1
ATOM 1347 C CA . LEU A 1 170 ? -0.065 -4.782 -9.253 1.00 91.50 170 LEU A CA 1
ATOM 1348 C C . LEU A 1 170 ? 0.206 -6.264 -9.545 1.00 91.50 170 LEU A C 1
ATOM 1350 O O . LEU A 1 170 ? 1.366 -6.655 -9.684 1.00 91.50 170 LEU A O 1
ATOM 1354 N N . ALA A 1 171 ? -0.836 -7.079 -9.699 1.00 91.50 171 ALA A N 1
ATOM 1355 C CA . ALA A 1 171 ? -0.676 -8.482 -10.062 1.00 91.50 171 ALA A CA 1
ATOM 1356 C C . ALA A 1 171 ? -0.059 -8.624 -11.463 1.00 91.50 171 ALA A C 1
ATOM 1358 O O . ALA A 1 171 ? 0.923 -9.343 -11.637 1.00 91.50 171 ALA A O 1
ATOM 1359 N N . VAL A 1 172 ? -0.572 -7.878 -12.448 1.00 90.06 172 VAL A N 1
ATOM 1360 C CA . VAL A 1 172 ? -0.084 -7.925 -13.838 1.00 90.06 172 VAL A CA 1
ATOM 1361 C C . VAL A 1 172 ? 1.322 -7.345 -13.978 1.00 90.06 172 VAL A C 1
ATOM 1363 O O . VAL A 1 172 ? 2.190 -7.954 -14.600 1.00 90.06 172 VAL A O 1
ATOM 1366 N N . GLU A 1 173 ? 1.549 -6.150 -13.440 1.00 88.25 173 GLU A N 1
ATOM 1367 C CA . GLU A 1 173 ? 2.772 -5.398 -13.710 1.00 88.25 173 GLU A CA 1
ATOM 1368 C C . GLU A 1 173 ? 3.888 -5.765 -12.735 1.00 88.25 173 GLU A C 1
ATOM 1370 O O . GLU A 1 173 ? 5.051 -5.810 -13.126 1.00 88.25 173 GLU A O 1
ATOM 1375 N N . TRP A 1 174 ? 3.559 -6.016 -11.465 1.00 88.56 174 TRP A N 1
ATOM 1376 C CA . TRP A 1 174 ? 4.551 -6.253 -10.414 1.00 88.56 174 TRP A CA 1
ATOM 1377 C C . TRP A 1 174 ? 4.651 -7.732 -10.000 1.00 88.56 174 TRP A C 1
ATOM 1379 O O . TRP A 1 174 ? 5.588 -8.130 -9.292 1.00 88.56 174 TRP A O 1
ATOM 1389 N N . GLY A 1 175 ? 3.705 -8.575 -10.432 1.00 88.44 175 GLY A N 1
ATOM 1390 C CA . GLY A 1 175 ? 3.571 -9.942 -9.925 1.00 88.44 175 GLY A CA 1
ATOM 1391 C C . GLY A 1 175 ? 3.275 -9.957 -8.424 1.00 88.44 175 GLY A C 1
ATOM 1392 O O . GLY A 1 175 ? 3.827 -10.783 -7.697 1.00 88.44 175 GLY A O 1
ATOM 1393 N N . VAL A 1 176 ? 2.526 -8.963 -7.937 1.00 91.00 176 VAL A N 1
ATOM 1394 C CA . VAL A 1 176 ? 2.198 -8.772 -6.520 1.00 91.00 176 VAL A CA 1
ATOM 1395 C C . VAL A 1 176 ? 0.698 -8.940 -6.333 1.00 91.00 176 VAL A C 1
ATOM 1397 O O . VAL A 1 176 ? -0.081 -8.091 -6.757 1.00 91.00 176 VAL A O 1
ATOM 1400 N N . ASP A 1 177 ? 0.308 -10.006 -5.639 1.00 93.12 177 ASP A N 1
ATOM 1401 C CA . ASP A 1 177 ? -1.090 -10.254 -5.303 1.00 93.12 177 ASP A CA 1
ATOM 1402 C C . ASP A 1 177 ? -1.480 -9.532 -4.011 1.00 93.12 177 ASP A C 1
ATOM 1404 O O . ASP A 1 177 ? -0.834 -9.681 -2.970 1.00 93.12 177 ASP A O 1
ATOM 1408 N N . VAL A 1 178 ? -2.578 -8.779 -4.062 1.00 93.62 178 VAL A N 1
ATOM 1409 C CA . VAL A 1 178 ? -3.200 -8.169 -2.882 1.00 93.62 178 VAL A CA 1
ATOM 1410 C C . VAL A 1 178 ? -4.332 -9.077 -2.414 1.00 93.62 178 VAL A C 1
AT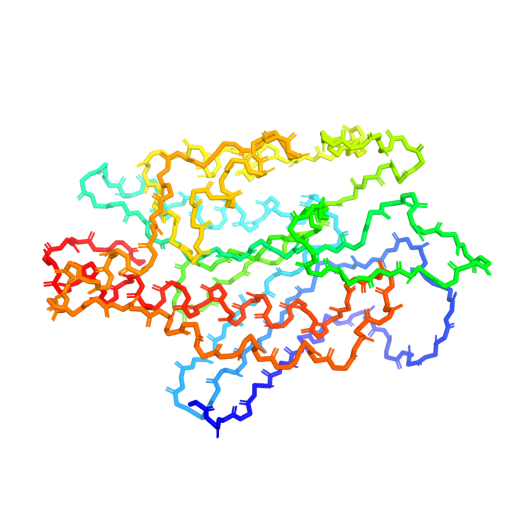OM 1412 O O . VAL A 1 178 ? -5.354 -9.203 -3.083 1.00 93.62 178 VAL A O 1
ATOM 1415 N N . ALA A 1 179 ? -4.172 -9.715 -1.255 1.00 91.56 179 ALA A N 1
ATOM 1416 C CA . ALA A 1 179 ? -5.110 -10.742 -0.801 1.00 91.56 179 ALA A CA 1
ATOM 1417 C C . ALA A 1 179 ? -6.465 -10.192 -0.336 1.00 91.56 179 ALA A C 1
ATOM 1419 O O . ALA A 1 179 ? -7.473 -10.896 -0.419 1.00 91.56 179 ALA A O 1
ATOM 1420 N N . ARG A 1 180 ? -6.497 -8.969 0.208 1.00 91.94 180 ARG A N 1
ATOM 1421 C CA . ARG A 1 180 ? -7.722 -8.320 0.704 1.00 91.94 180 ARG A CA 1
ATOM 1422 C C . ARG A 1 180 ? -7.743 -6.833 0.343 1.00 91.94 180 ARG A C 1
ATOM 1424 O O . ARG A 1 180 ? -7.544 -6.000 1.231 1.00 91.94 180 ARG A O 1
ATOM 1431 N N . PRO A 1 181 ? -7.960 -6.490 -0.937 1.00 93.69 181 PRO A N 1
ATOM 1432 C CA . PRO A 1 181 ? -8.207 -5.109 -1.321 1.00 93.69 181 PRO A CA 1
ATOM 1433 C C . PRO A 1 181 ? -9.548 -4.655 -0.733 1.00 93.69 181 PRO A C 1
ATOM 1435 O O . PRO A 1 181 ? -10.524 -5.408 -0.734 1.00 93.69 181 PRO A O 1
ATOM 1438 N N . ALA A 1 182 ? -9.596 -3.434 -0.218 1.00 92.50 182 ALA A N 1
ATOM 1439 C CA . ALA A 1 182 ? -10.791 -2.826 0.338 1.00 92.50 182 ALA A CA 1
ATOM 1440 C C . ALA A 1 182 ? -11.004 -1.451 -0.293 1.00 92.50 182 ALA A C 1
ATOM 1442 O O . ALA A 1 182 ? -10.191 -0.544 -0.122 1.00 92.50 182 ALA A O 1
ATOM 1443 N N . GLU A 1 183 ? -12.104 -1.319 -1.028 1.00 93.12 183 GLU A N 1
ATOM 1444 C CA . GLU A 1 183 ? -12.483 -0.060 -1.654 1.00 93.12 183 GLU A CA 1
ATOM 1445 C C . GLU A 1 183 ? -12.950 0.933 -0.586 1.00 93.12 183 GLU A C 1
ATOM 1447 O O . GLU A 1 183 ? -13.869 0.656 0.192 1.00 93.12 183 GLU A O 1
ATOM 1452 N N . LEU A 1 184 ? -12.295 2.092 -0.530 1.00 89.75 184 LEU A N 1
ATOM 1453 C CA . LEU A 1 184 ? -12.575 3.100 0.489 1.00 89.75 184 LEU A CA 1
ATOM 1454 C C . LEU A 1 184 ? -13.961 3.715 0.336 1.00 89.75 184 LEU A C 1
ATOM 1456 O O . LEU A 1 184 ? -14.611 3.974 1.349 1.00 89.75 184 LEU A O 1
ATOM 1460 N N . THR A 1 185 ? -14.427 3.924 -0.897 1.00 86.94 185 THR A N 1
ATOM 1461 C CA . THR A 1 185 ? -15.770 4.469 -1.147 1.00 86.94 185 THR A CA 1
ATOM 1462 C C . THR A 1 185 ? -16.847 3.530 -0.608 1.00 86.94 185 THR A C 1
ATOM 1464 O O . THR A 1 185 ? -17.764 3.974 0.084 1.00 86.94 185 THR A O 1
ATOM 1467 N N . ASP A 1 186 ? -16.678 2.222 -0.813 1.00 88.81 186 ASP A N 1
ATOM 1468 C CA . ASP A 1 186 ? -17.604 1.191 -0.335 1.00 88.81 186 ASP A CA 1
ATOM 1469 C C . ASP A 1 186 ? -17.559 1.057 1.192 1.00 88.81 186 ASP A C 1
ATOM 1471 O O . ASP A 1 186 ? -18.596 0.952 1.852 1.00 88.81 186 ASP A O 1
ATOM 1475 N N . LEU A 1 187 ? -16.355 1.073 1.778 1.00 87.94 187 LEU A N 1
ATOM 1476 C CA . LEU A 1 187 ? -16.176 1.050 3.232 1.00 87.94 187 LEU A CA 1
ATOM 1477 C C . LEU A 1 187 ? -16.840 2.254 3.898 1.00 87.94 187 LEU A C 1
ATOM 1479 O O . LEU A 1 187 ? -17.544 2.088 4.896 1.00 87.94 187 LEU A O 1
ATOM 1483 N N . PHE A 1 188 ? -16.647 3.445 3.335 1.00 85.38 188 PHE A N 1
ATOM 1484 C CA . PHE A 1 188 ? -17.266 4.662 3.835 1.00 85.38 188 PHE A CA 1
ATOM 1485 C C . PHE A 1 188 ? -18.788 4.596 3.719 1.00 85.38 188 PHE A C 1
ATOM 1487 O O . PHE A 1 188 ? -19.490 4.887 4.692 1.00 85.38 188 PHE A O 1
ATOM 1494 N N . ALA A 1 189 ? -19.301 4.140 2.574 1.00 85.25 189 ALA A N 1
ATOM 1495 C CA . ALA A 1 189 ? -20.734 4.002 2.358 1.00 85.25 189 ALA A CA 1
ATOM 1496 C C . ALA A 1 189 ? -21.394 3.067 3.366 1.00 85.25 189 ALA A C 1
ATOM 1498 O O . ALA A 1 189 ? -22.411 3.413 3.971 1.00 85.25 189 ALA A O 1
ATOM 1499 N N . ARG A 1 190 ? -20.760 1.926 3.633 1.00 85.69 190 ARG A N 1
ATOM 1500 C CA . ARG A 1 190 ? -21.223 0.971 4.642 1.00 85.69 190 ARG A CA 1
ATOM 1501 C C . ARG A 1 190 ? -21.163 1.534 6.060 1.00 85.69 190 ARG A C 1
ATOM 1503 O O . ARG A 1 190 ? -22.066 1.271 6.847 1.00 85.69 190 ARG A O 1
ATOM 1510 N N . ALA A 1 191 ? -20.109 2.272 6.401 1.00 86.38 191 ALA A N 1
ATOM 1511 C CA . ALA A 1 191 ? -19.899 2.789 7.752 1.00 86.38 191 ALA A CA 1
ATOM 1512 C C . ALA A 1 191 ? -20.836 3.954 8.107 1.00 86.38 191 ALA A C 1
ATOM 1514 O O . ALA A 1 191 ? -21.295 4.058 9.246 1.00 86.38 191 ALA A O 1
ATOM 1515 N N . PHE A 1 192 ? -21.117 4.834 7.146 1.00 81.44 192 PHE A N 1
ATOM 1516 C CA . PHE A 1 192 ? -21.832 6.087 7.396 1.00 81.44 192 PHE A CA 1
ATOM 1517 C C . PHE A 1 192 ? -23.214 6.162 6.738 1.00 81.44 192 PHE A C 1
ATOM 1519 O O . PHE A 1 192 ? -23.910 7.157 6.933 1.00 81.44 192 PHE A O 1
ATOM 1526 N N . GLY A 1 193 ? -23.628 5.135 5.985 1.00 73.12 193 GLY A N 1
ATOM 1527 C CA . GLY A 1 193 ? -24.929 5.096 5.308 1.00 73.12 193 GLY A CA 1
ATOM 1528 C C . GLY A 1 193 ? -25.081 6.164 4.222 1.00 73.12 193 GLY A C 1
ATOM 1529 O O . GLY A 1 193 ? -26.195 6.555 3.889 1.00 73.12 193 GLY A O 1
ATOM 1530 N N . LYS A 1 194 ? -23.961 6.679 3.710 1.00 66.94 194 LYS A N 1
ATOM 1531 C CA . LYS A 1 194 ? -23.896 7.702 2.665 1.00 66.94 194 LYS A CA 1
ATOM 1532 C C . LYS A 1 194 ? -22.992 7.188 1.571 1.00 66.94 194 LYS A C 1
ATOM 1534 O O . LYS A 1 194 ? -21.836 6.920 1.874 1.00 66.94 194 LYS A O 1
ATOM 1539 N N . GLU A 1 195 ? -23.458 7.098 0.331 1.00 56.81 195 GLU A N 1
ATOM 1540 C CA . GLU A 1 195 ? -22.531 6.891 -0.781 1.00 56.81 195 GLU A CA 1
ATOM 1541 C C . GLU A 1 195 ? -21.476 8.001 -0.740 1.00 56.81 195 GLU A C 1
ATOM 1543 O O . GLU A 1 195 ? -21.768 9.171 -0.986 1.00 56.81 195 GLU A O 1
ATOM 1548 N N . ALA A 1 196 ? -20.241 7.645 -0.377 1.00 51.75 196 ALA A N 1
ATOM 1549 C CA . ALA A 1 196 ? -19.098 8.477 -0.695 1.00 51.75 196 ALA A CA 1
ATOM 1550 C C . ALA A 1 196 ? -18.842 8.286 -2.180 1.00 51.75 196 ALA A C 1
ATOM 1552 O O . ALA A 1 196 ? -17.945 7.553 -2.591 1.00 51.75 196 ALA A O 1
ATOM 1553 N N . GLY A 1 197 ? -19.640 8.971 -2.991 1.00 45.84 197 GLY A N 1
ATOM 1554 C CA . GLY A 1 197 ? -19.105 9.440 -4.244 1.00 45.84 197 GLY A CA 1
ATOM 1555 C C . GLY A 1 197 ? -17.900 10.295 -3.882 1.00 45.84 197 GLY A C 1
ATOM 1556 O O . GLY A 1 197 ? -18.033 11.330 -3.228 1.00 45.84 197 GLY A O 1
ATOM 1557 N N . VAL A 1 198 ? -16.710 9.901 -4.335 1.00 44.50 198 VAL A N 1
ATOM 1558 C CA . VAL A 1 198 ? -15.861 10.947 -4.893 1.00 44.50 198 VAL A CA 1
ATOM 1559 C C . VAL A 1 198 ? -16.730 11.454 -6.025 1.00 44.50 198 VAL A C 1
ATOM 1561 O O . VAL A 1 198 ? -16.817 10.778 -7.052 1.00 44.50 198 VAL A O 1
ATOM 1564 N N . ASP A 1 199 ? -17.507 12.522 -5.783 1.00 37.31 199 ASP A N 1
ATOM 1565 C CA . ASP A 1 199 ? -18.210 13.188 -6.865 1.00 37.31 199 ASP A CA 1
ATOM 1566 C C . ASP A 1 199 ? -17.177 13.248 -7.976 1.00 37.31 199 ASP A C 1
ATOM 1568 O O . ASP A 1 199 ? -16.035 13.676 -7.750 1.00 37.31 199 ASP A O 1
ATOM 1572 N N . ALA A 1 200 ? -17.554 12.809 -9.169 1.00 38.06 200 ALA A N 1
ATOM 1573 C CA . ALA A 1 200 ? -16.841 13.198 -10.365 1.00 38.06 200 ALA A CA 1
ATOM 1574 C C . ALA A 1 200 ? -17.030 14.718 -10.555 1.00 38.06 200 ALA A C 1
ATOM 1576 O O . ALA A 1 200 ? -17.412 15.182 -11.624 1.00 38.06 200 ALA A O 1
ATOM 1577 N N . ALA A 1 201 ? -16.792 15.515 -9.501 1.00 34.22 201 ALA A N 1
ATOM 1578 C CA . ALA A 1 201 ? -16.242 16.835 -9.574 1.00 34.22 201 ALA A CA 1
ATOM 1579 C C . ALA A 1 201 ? -15.243 16.752 -10.707 1.00 34.22 201 ALA A C 1
ATOM 1581 O O . ALA A 1 201 ? -14.309 15.941 -10.664 1.00 34.22 201 ALA A O 1
ATOM 1582 N N . LYS A 1 202 ? -15.596 17.495 -11.761 1.00 33.06 202 LYS A N 1
ATOM 1583 C CA . LYS A 1 202 ? -14.815 17.778 -12.959 1.00 33.06 202 LYS A CA 1
ATOM 1584 C C . LYS A 1 202 ? -13.367 17.414 -12.652 1.00 33.06 202 LYS A C 1
ATOM 1586 O O . LYS A 1 202 ? -12.863 18.036 -11.710 1.00 33.06 202 LYS A O 1
ATOM 1591 N N . PRO A 1 203 ? -12.780 16.381 -13.304 1.00 36.12 203 PRO A N 1
ATOM 1592 C CA . PRO A 1 203 ? -11.463 15.873 -12.929 1.00 36.12 203 PRO A CA 1
ATOM 1593 C C . PRO A 1 203 ? -10.616 17.091 -12.635 1.00 36.12 203 PRO A C 1
ATOM 1595 O O . PRO A 1 203 ? -10.570 17.961 -13.511 1.00 36.12 203 PRO A O 1
ATOM 1598 N N . LEU A 1 204 ? -10.142 17.222 -11.380 1.00 37.19 204 LEU A N 1
ATOM 1599 C CA . LEU A 1 204 ? -9.320 18.361 -10.958 1.00 37.19 204 LEU A CA 1
ATOM 1600 C C . LEU A 1 204 ? -8.425 18.652 -12.144 1.00 37.19 204 LEU A C 1
ATOM 1602 O O . LEU A 1 204 ? -7.761 17.695 -12.558 1.00 37.19 204 LEU A O 1
ATOM 1606 N N . GLU A 1 205 ? -8.546 19.853 -12.745 1.00 36.06 205 GLU A N 1
ATOM 1607 C CA . GLU A 1 205 ? -7.808 20.204 -13.965 1.00 36.06 205 GLU A CA 1
ATOM 1608 C C . GLU A 1 205 ? -6.434 19.593 -13.802 1.00 36.06 205 GLU A C 1
ATOM 1610 O O . GLU A 1 205 ? -5.773 19.913 -12.808 1.00 36.06 205 GLU A O 1
ATOM 1615 N N . GLU A 1 206 ? -6.122 18.589 -14.642 1.00 39.47 206 GLU A N 1
ATOM 1616 C CA . GLU A 1 206 ? -4.928 17.775 -14.441 1.00 39.47 206 GLU A CA 1
ATOM 1617 C C . GLU A 1 206 ? -3.804 18.773 -14.204 1.00 39.47 206 GLU A C 1
ATOM 1619 O O . GLU A 1 206 ? -3.600 19.609 -15.095 1.00 39.47 206 GLU A O 1
ATOM 1624 N N . PRO A 1 207 ? -3.175 18.775 -13.006 1.00 39.44 207 PRO A N 1
ATOM 1625 C CA . PRO A 1 207 ? -2.246 19.825 -12.640 1.00 39.44 207 PRO A CA 1
ATOM 1626 C C . PRO A 1 207 ? -1.281 19.975 -13.799 1.00 39.44 207 PRO A C 1
ATOM 1628 O O . PRO A 1 207 ? -0.758 18.973 -14.297 1.00 39.44 207 PRO A O 1
ATOM 1631 N N . GLU A 1 208 ? -1.232 21.212 -14.288 1.00 41.53 208 GLU A N 1
ATOM 1632 C CA . GLU A 1 208 ? -0.628 21.655 -15.533 1.00 41.53 208 GLU A CA 1
ATOM 1633 C C . GLU A 1 208 ? 0.405 20.656 -16.055 1.00 41.53 208 GLU A C 1
ATOM 1635 O O . GLU A 1 208 ? 1.483 20.563 -15.481 1.00 41.53 208 GLU A O 1
ATOM 1640 N N . ARG A 1 209 ? 0.021 19.870 -17.084 1.00 43.16 209 ARG A N 1
ATOM 1641 C CA . ARG A 1 209 ? 0.827 18.838 -17.772 1.00 43.16 209 ARG A CA 1
ATOM 1642 C C . ARG A 1 209 ? 2.133 18.555 -17.035 1.00 43.16 209 ARG A C 1
ATOM 1644 O O . ARG A 1 209 ? 3.147 19.168 -17.373 1.00 43.16 209 ARG A O 1
ATOM 1651 N N . ASP A 1 210 ? 2.123 17.639 -16.071 1.00 47.09 210 ASP A N 1
ATOM 1652 C CA . ASP A 1 210 ? 3.383 17.175 -15.506 1.00 47.09 210 ASP A CA 1
ATOM 1653 C C . ASP A 1 210 ? 4.164 16.458 -16.623 1.00 47.09 210 ASP A C 1
ATOM 1655 O O . ASP A 1 210 ? 3.906 15.306 -16.968 1.00 47.09 210 ASP A O 1
ATOM 1659 N N . ARG A 1 211 ? 5.033 17.219 -17.302 1.00 50.22 211 ARG A N 1
ATOM 1660 C CA . ARG A 1 211 ? 5.806 16.820 -18.493 1.00 50.22 211 ARG A CA 1
ATOM 1661 C C . ARG A 1 211 ? 7.025 15.984 -18.107 1.00 50.22 211 ARG A C 1
ATOM 1663 O O . ARG A 1 211 ? 7.878 15.729 -18.961 1.00 50.22 211 ARG A O 1
ATOM 1670 N N . ARG A 1 212 ? 7.157 15.632 -16.828 1.00 53.16 212 ARG A N 1
ATOM 1671 C CA . ARG A 1 212 ? 8.352 14.994 -16.293 1.00 53.16 212 ARG A CA 1
ATOM 1672 C C . ARG A 1 212 ? 8.273 13.475 -16.476 1.00 53.16 212 ARG A C 1
ATOM 1674 O O . ARG A 1 212 ? 7.231 12.867 -16.230 1.00 53.16 212 ARG A O 1
ATOM 1681 N N . PRO A 1 213 ? 9.362 12.840 -16.945 1.00 50.16 213 PRO A N 1
ATOM 1682 C CA . PRO A 1 213 ? 9.384 11.398 -17.177 1.00 50.16 213 PRO A CA 1
ATOM 1683 C C . PRO A 1 213 ? 9.559 10.568 -15.895 1.00 50.16 213 PRO A C 1
ATOM 1685 O O . PRO A 1 213 ? 9.376 9.351 -15.938 1.00 50.16 213 PRO A O 1
ATOM 1688 N N . TYR A 1 214 ? 9.901 11.198 -14.769 1.00 58.16 214 TYR A N 1
ATOM 1689 C CA . TYR A 1 214 ? 10.216 10.551 -13.495 1.00 58.16 214 TYR A CA 1
ATOM 1690 C C . TYR A 1 214 ? 9.376 11.109 -12.343 1.00 58.16 214 TYR A C 1
ATOM 1692 O O . TYR A 1 214 ? 8.962 12.264 -12.374 1.00 58.16 214 TYR A O 1
ATOM 1700 N N . LEU A 1 215 ? 9.154 10.262 -11.333 1.00 66.00 215 LEU A N 1
ATOM 1701 C CA . LEU A 1 215 ? 8.625 10.687 -10.039 1.00 66.00 215 LEU A CA 1
ATOM 1702 C C . LEU A 1 215 ? 9.727 11.419 -9.274 1.00 66.00 215 LEU A C 1
ATOM 1704 O O . LEU A 1 215 ? 10.867 10.952 -9.231 1.00 66.00 215 LEU A O 1
ATOM 1708 N N . GLU A 1 216 ? 9.382 12.541 -8.663 1.00 67.19 216 GLU A N 1
ATOM 1709 C CA . GLU A 1 216 ? 10.291 13.308 -7.819 1.00 67.19 216 GLU A CA 1
ATOM 1710 C C . GLU A 1 216 ? 10.006 13.097 -6.331 1.00 67.19 216 GLU A C 1
ATOM 1712 O O . GLU A 1 216 ? 8.993 12.525 -5.924 1.00 67.19 216 GLU A O 1
ATOM 1717 N N . LYS A 1 217 ? 10.886 13.657 -5.487 1.00 67.81 217 LYS A N 1
ATOM 1718 C CA . LYS A 1 217 ? 10.691 13.700 -4.033 1.00 67.81 217 LYS A CA 1
ATOM 1719 C C . LYS A 1 217 ? 9.295 14.215 -3.665 1.00 67.81 217 LYS A C 1
ATOM 1721 O O . LYS A 1 217 ? 8.715 13.722 -2.709 1.00 67.81 217 LYS A O 1
ATOM 1726 N N . SER A 1 218 ? 8.752 15.193 -4.391 1.00 68.25 218 SER A N 1
ATOM 1727 C CA . SER A 1 218 ? 7.410 15.740 -4.145 1.00 68.25 218 SER A CA 1
ATOM 1728 C C . SER A 1 218 ? 6.300 14.703 -4.356 1.00 68.25 218 SER A C 1
ATOM 1730 O O . SER A 1 218 ? 5.403 14.610 -3.520 1.00 68.25 218 SER A O 1
ATOM 1732 N N . ASP A 1 219 ? 6.391 13.867 -5.391 1.00 73.88 219 ASP A N 1
ATOM 1733 C CA . ASP A 1 219 ? 5.427 12.793 -5.650 1.00 73.88 219 ASP A CA 1
ATOM 1734 C C . ASP A 1 219 ? 5.424 11.749 -4.535 1.00 73.88 219 ASP A C 1
ATOM 1736 O O . ASP A 1 219 ? 4.361 11.314 -4.094 1.00 73.88 219 ASP A O 1
ATOM 1740 N N . TRP A 1 220 ? 6.602 11.391 -4.019 1.00 77.38 220 TRP A N 1
ATOM 1741 C CA . TRP A 1 220 ? 6.731 10.473 -2.884 1.00 77.38 220 TRP A CA 1
ATOM 1742 C C . TRP A 1 220 ? 6.055 11.015 -1.621 1.00 77.38 220 TRP A C 1
ATOM 1744 O O . TRP A 1 220 ? 5.374 10.268 -0.918 1.00 77.38 220 TRP A O 1
ATOM 1754 N N . LYS A 1 221 ? 6.183 12.324 -1.361 1.00 75.81 221 LYS A N 1
ATOM 1755 C CA . LYS A 1 221 ? 5.512 12.997 -0.234 1.00 75.81 221 LYS A CA 1
ATOM 1756 C C . LYS A 1 221 ? 3.993 12.909 -0.366 1.00 75.81 221 LYS A C 1
ATOM 1758 O O . LYS A 1 221 ? 3.310 12.548 0.592 1.00 75.81 221 LYS A O 1
ATOM 1763 N N . TYR A 1 222 ? 3.465 13.204 -1.556 1.00 77.88 222 TYR A N 1
ATOM 1764 C CA . TYR A 1 222 ? 2.031 13.105 -1.822 1.00 77.88 222 TYR A CA 1
ATOM 1765 C C . TYR A 1 222 ? 1.529 11.661 -1.732 1.00 77.88 222 TYR A C 1
ATOM 1767 O O . TYR A 1 222 ? 0.481 11.433 -1.138 1.00 77.88 222 TYR A O 1
ATOM 1775 N N . ALA A 1 223 ? 2.296 10.684 -2.224 1.00 83.44 223 ALA A N 1
ATOM 1776 C CA . ALA A 1 223 ? 1.951 9.269 -2.103 1.00 83.44 223 ALA A CA 1
ATOM 1777 C C . ALA A 1 223 ? 1.873 8.814 -0.642 1.00 83.44 223 ALA A C 1
ATOM 1779 O O . ALA A 1 223 ? 0.906 8.162 -0.258 1.00 83.44 223 ALA A O 1
ATOM 1780 N N . ALA A 1 224 ? 2.865 9.177 0.177 1.00 83.88 224 ALA A N 1
ATOM 1781 C CA . ALA A 1 224 ? 2.883 8.853 1.601 1.00 83.88 224 ALA A CA 1
ATOM 1782 C C . ALA A 1 224 ? 1.693 9.484 2.339 1.00 83.88 224 ALA A C 1
ATOM 1784 O O . ALA A 1 224 ? 1.009 8.801 3.100 1.00 83.88 224 ALA A O 1
ATOM 1785 N N . ARG A 1 225 ? 1.397 10.761 2.062 1.00 83.50 225 ARG A N 1
ATOM 1786 C CA . ARG A 1 225 ? 0.228 11.457 2.616 1.00 83.50 225 ARG A CA 1
ATOM 1787 C C . ARG A 1 225 ? -1.074 10.771 2.223 1.00 83.50 225 ARG A C 1
ATOM 1789 O O . ARG A 1 225 ? -1.918 10.526 3.077 1.00 83.50 225 ARG A O 1
ATOM 1796 N N . ASP A 1 226 ? -1.249 10.479 0.942 1.00 85.81 226 ASP A N 1
ATOM 1797 C CA . ASP A 1 226 ? -2.488 9.900 0.436 1.00 85.81 226 ASP A CA 1
ATOM 1798 C C . ASP A 1 226 ? -2.662 8.458 0.953 1.00 85.81 226 ASP A C 1
ATOM 1800 O O . ASP A 1 226 ? -3.776 8.064 1.297 1.00 85.81 226 ASP A O 1
ATOM 1804 N N . ALA A 1 227 ? -1.571 7.700 1.128 1.00 89.75 227 ALA A N 1
ATOM 1805 C CA . ALA A 1 227 ? -1.595 6.394 1.789 1.00 89.75 227 ALA A CA 1
ATOM 1806 C C . ALA A 1 227 ? -1.977 6.511 3.273 1.00 89.75 227 ALA A C 1
ATOM 1808 O O . ALA A 1 227 ? -2.794 5.726 3.750 1.00 89.75 227 ALA A O 1
ATOM 1809 N N . TYR A 1 228 ? -1.458 7.508 3.995 1.00 87.56 228 TYR A N 1
ATOM 1810 C CA . TYR A 1 228 ? -1.879 7.792 5.370 1.00 87.56 228 TYR A CA 1
ATOM 1811 C C . TYR A 1 228 ? -3.371 8.147 5.452 1.00 87.56 228 TYR A C 1
ATOM 1813 O O . TYR A 1 228 ? -4.095 7.596 6.277 1.00 87.56 228 TYR A O 1
ATOM 1821 N N . LEU A 1 229 ? -3.870 8.999 4.552 1.00 86.56 229 LEU A N 1
ATOM 1822 C CA . LEU A 1 229 ? -5.295 9.341 4.499 1.00 86.56 229 LEU A CA 1
ATOM 1823 C C . LEU A 1 229 ? -6.163 8.112 4.200 1.00 86.56 229 LEU A C 1
ATOM 1825 O O . LEU A 1 229 ? -7.209 7.939 4.824 1.00 86.56 229 LEU A O 1
ATOM 1829 N N . CYS A 1 230 ? -5.721 7.234 3.294 1.00 90.12 230 CYS A N 1
ATOM 1830 C CA . CYS A 1 230 ? -6.396 5.964 3.028 1.00 90.12 230 CYS A CA 1
ATOM 1831 C C . CYS A 1 230 ? -6.488 5.098 4.292 1.00 90.12 230 CYS A C 1
ATOM 1833 O O . CYS A 1 230 ? -7.556 4.558 4.587 1.00 90.12 230 CYS A O 1
ATOM 1835 N N . PHE A 1 231 ? -5.396 5.001 5.057 1.00 90.69 231 PHE A N 1
ATOM 1836 C CA . PHE A 1 231 ? -5.383 4.300 6.340 1.00 90.69 231 PHE A CA 1
ATOM 1837 C C . PHE A 1 231 ? -6.376 4.923 7.333 1.00 90.69 231 PHE A C 1
ATOM 1839 O O . PHE A 1 231 ? -7.244 4.216 7.841 1.00 90.69 231 PHE A O 1
ATOM 1846 N N . GLU A 1 232 ? -6.292 6.234 7.579 1.00 87.19 232 GLU A N 1
ATOM 1847 C CA . GLU A 1 232 ? -7.122 6.933 8.571 1.00 87.19 232 GLU A CA 1
ATOM 1848 C C . GLU A 1 232 ? -8.615 6.790 8.273 1.00 87.19 232 GLU A C 1
ATOM 1850 O O . GLU A 1 232 ? -9.421 6.499 9.162 1.00 87.19 232 GLU A O 1
ATOM 1855 N N . ILE A 1 233 ? -8.996 6.963 7.004 1.00 87.50 233 ILE A N 1
ATOM 1856 C CA . ILE A 1 233 ? -10.385 6.807 6.571 1.00 87.50 233 ILE A CA 1
ATOM 1857 C C . ILE A 1 233 ? -10.839 5.364 6.805 1.00 87.50 233 ILE A C 1
ATOM 1859 O O . ILE A 1 233 ? -11.895 5.150 7.404 1.00 87.50 233 ILE A O 1
ATOM 1863 N N . ALA A 1 234 ? -10.046 4.373 6.385 1.00 89.81 234 ALA A N 1
ATOM 1864 C CA . ALA A 1 234 ? -10.384 2.966 6.572 1.00 89.81 234 ALA A CA 1
ATOM 1865 C C . ALA A 1 234 ? -10.520 2.596 8.052 1.00 89.81 234 ALA A C 1
ATOM 1867 O O . ALA A 1 234 ? -11.513 1.977 8.435 1.00 89.81 234 ALA A O 1
ATOM 1868 N N . ALA A 1 235 ? -9.562 3.003 8.887 1.00 87.94 235 ALA A N 1
ATOM 1869 C CA . ALA A 1 235 ? -9.559 2.734 10.318 1.00 87.94 235 ALA A CA 1
ATOM 1870 C C . ALA A 1 235 ? -10.834 3.273 10.986 1.00 87.94 235 ALA A C 1
ATOM 1872 O O . ALA A 1 235 ? -11.519 2.531 11.693 1.00 87.94 235 ALA A O 1
ATOM 1873 N N . ARG A 1 236 ? -11.226 4.518 10.684 1.00 86.88 236 ARG A N 1
ATOM 1874 C CA . ARG A 1 236 ? -12.476 5.118 11.189 1.00 86.88 236 ARG A CA 1
ATOM 1875 C C . ARG A 1 236 ? -13.722 4.389 10.687 1.00 86.88 236 ARG A C 1
ATOM 1877 O O . ARG A 1 236 ? -14.664 4.192 11.454 1.00 86.88 236 ARG A O 1
ATOM 1884 N N . CYS A 1 237 ? -13.736 3.960 9.424 1.00 88.62 237 CYS A N 1
ATOM 1885 C CA . CYS A 1 237 ? -14.850 3.185 8.871 1.00 88.62 237 CYS A CA 1
ATOM 1886 C C . CYS A 1 237 ? -14.999 1.835 9.583 1.00 88.62 237 CYS A C 1
ATOM 1888 O O . CYS A 1 237 ? -16.099 1.470 9.992 1.00 88.62 237 CYS A O 1
ATOM 1890 N N . PHE A 1 238 ? -13.901 1.106 9.786 1.00 87.12 238 PHE A N 1
ATOM 1891 C CA . PHE A 1 238 ? -13.927 -0.177 10.486 1.00 87.12 238 PHE A CA 1
ATOM 1892 C C . PHE A 1 238 ? -14.336 -0.037 11.955 1.00 87.12 238 PHE A C 1
ATOM 1894 O O . PHE A 1 238 ? -15.171 -0.816 12.414 1.00 87.12 238 PHE A O 1
ATOM 1901 N N . GLN A 1 239 ? -13.843 0.988 12.660 1.00 85.94 239 GLN A N 1
ATOM 1902 C CA . GLN A 1 239 ? -14.290 1.312 14.020 1.00 85.94 239 GLN A CA 1
ATOM 1903 C C . GLN A 1 239 ? -15.803 1.551 14.070 1.00 85.94 239 GLN A C 1
ATOM 1905 O O . GLN A 1 239 ? -16.496 0.986 14.915 1.00 85.94 239 GLN A O 1
ATOM 1910 N N . LYS A 1 240 ? -16.338 2.340 13.130 1.00 85.94 240 LYS A N 1
ATOM 1911 C CA . LYS A 1 240 ? -17.776 2.624 13.041 1.00 85.94 240 LYS A CA 1
ATOM 1912 C C . LYS A 1 240 ? -18.609 1.372 12.753 1.00 85.94 240 LYS A C 1
ATOM 1914 O O . LYS A 1 240 ? -19.720 1.254 13.261 1.00 85.94 240 LYS A O 1
ATOM 1919 N N . LEU A 1 241 ? -18.061 0.437 11.979 1.00 85.12 241 LEU A N 1
ATOM 1920 C CA . LEU A 1 241 ? -18.664 -0.862 11.671 1.00 85.12 241 LEU A CA 1
ATOM 1921 C C . LEU A 1 241 ? -18.515 -1.897 12.803 1.00 85.12 241 LEU A C 1
ATOM 1923 O O . LEU A 1 241 ? -18.954 -3.034 12.639 1.00 85.12 241 LEU A O 1
ATOM 1927 N N . GLY A 1 242 ? -17.886 -1.542 13.930 1.00 80.31 242 GLY A N 1
ATOM 1928 C CA . GLY A 1 242 ? -17.644 -2.460 15.047 1.00 80.31 242 GLY A CA 1
ATOM 1929 C C . GLY A 1 242 ? -16.619 -3.556 14.736 1.00 80.31 242 GLY A C 1
ATOM 1930 O O . GLY A 1 242 ? -16.569 -4.571 15.430 1.00 80.31 242 GLY A O 1
ATOM 1931 N N . VAL A 1 243 ? -15.807 -3.380 13.689 1.00 78.19 243 VAL A N 1
ATOM 1932 C CA . VAL A 1 243 ? -14.732 -4.311 13.338 1.00 78.19 243 VAL A CA 1
ATOM 1933 C C . VAL A 1 243 ? -13.476 -3.902 14.110 1.00 78.19 243 VAL A C 1
ATOM 1935 O O . VAL A 1 243 ? -13.022 -2.767 13.956 1.00 78.19 243 VAL A O 1
ATOM 1938 N N . PRO A 1 244 ? -12.882 -4.792 14.924 1.00 65.69 244 PRO A N 1
ATOM 1939 C CA . PRO A 1 244 ? -11.634 -4.488 15.611 1.00 65.69 244 PRO A CA 1
ATOM 1940 C C . PRO A 1 244 ? -10.517 -4.260 14.587 1.00 65.69 244 PRO A C 1
ATOM 1942 O O . PRO A 1 244 ? -10.190 -5.155 13.803 1.00 65.69 244 PRO A O 1
ATOM 1945 N N . VAL A 1 245 ? -9.946 -3.055 14.609 1.00 61.69 245 VAL A N 1
ATOM 1946 C CA . VAL A 1 245 ? -8.783 -2.676 13.803 1.00 61.69 245 VAL A CA 1
ATOM 1947 C C . VAL A 1 245 ? -7.535 -2.902 14.635 1.00 61.69 245 VAL A C 1
ATOM 1949 O O . VAL A 1 245 ? -7.447 -2.450 15.776 1.00 61.69 245 VAL A O 1
ATOM 1952 N N . GLY A 1 246 ? -6.593 -3.635 14.062 1.00 59.00 246 GLY A N 1
ATOM 1953 C CA . GLY A 1 246 ? -5.242 -3.691 14.574 1.00 59.00 246 GLY A CA 1
ATOM 1954 C C . GLY A 1 246 ? -4.462 -2.439 14.229 1.00 59.00 246 GLY A C 1
ATOM 1955 O O . GLY A 1 246 ? -4.338 -2.169 13.038 1.00 59.00 246 GLY A O 1
ATOM 1956 N N . ASN A 1 247 ? -3.953 -1.730 15.236 1.00 50.78 247 ASN A N 1
ATOM 1957 C CA . ASN A 1 247 ? -2.948 -0.679 15.079 1.00 50.78 247 ASN A CA 1
ATOM 1958 C C . ASN A 1 247 ? -1.649 -1.148 15.735 1.00 50.78 247 ASN A C 1
ATOM 1960 O O . ASN A 1 247 ? -1.745 -1.673 16.870 1.00 50.78 247 ASN A O 1
#

pLDDT: mean 70.52, std 18.14, range [28.17, 94.19]

InterPro domains:
  IPR012337 Ribonuclease H-like superfamily [SSF53098] (106-235)
  IPR036397 Ribonuclease H superfamily [G3DSA:3.30.420.10] (88-237)